Protein AF-A0A843EGU8-F1 (afdb_monomer_lite)

Secondary structure (DSSP, 8-state):
-HHHHHHHHHHHHHHHHHHHHHHHHHHHHHHHHHHHHHHHHHHHHT--HHHHHHHHHHTSTTTHHHHHHHHHHHHHSSS-HHHHHHHHHTTT-HHHHHHHHHHHHHHTT-HHHHHHHHHHHHHHHHHHHHHHHHHHHHHHHHHHHHHHIIIIIHHHHHHHHHHHHHHHHHHSTT--HHHHHHHHHHHHHHHHHHHHHHHHHHSSS--HHHHHHHHHHHHHHHHHHHHHHHHT--

pLDDT: mean 81.14, std 11.64, range [51.03, 95.62]

Foldseek 3Di:
DVVLLVVLLVLQVVLVVVVVVLVLLVLLVVLLLLLLLQLLVCLLVPDQNLVSSLVSQCVDPSRVVLSVQLVVLVVVDPPPSLVSLCVRCVVRPPVSSVLSVVLNVVVVVPSNVSSVVSNVSSVVVVVVVVVVVVLCVVCVVVLVVLLCCLQAVLLQVLLVVLLVVLVVVVVVVPDDSVVVVVVSLVVSLVSLLVSLVVVCVSVVPNDVSSSSNSSSVRSSSSVVNNCVSNVVSD

Radius of gyration: 26.11 Å; chains: 1; bounding box: 66×35×72 Å

Sequence (234 aa):
VVSAIVGSLAIYLSVNGIVRKEKERVKVEKGIRNCLFDLGNRMVTGENFDSALVAALSMRKECVGLAESLSREYMLCRGDLESAIRMCMTQYSEYMADICCRIMVASNKDVRDAGRMATAIAHQLQNEDLVRNDMKNKLRGMTDMMNGTAAVFAPLILGMSIMMMSPLVSMSAMADTSSSFITVFVYVIELAVLISMFTALLSDRFRAINVINRFATVLPLSMVILFVCSSIAI

Structure (mmCIF, N/CA/C/O backbone):
data_AF-A0A843EGU8-F1
#
_entry.id   AF-A0A843EGU8-F1
#
loop_
_atom_site.group_PDB
_atom_site.id
_atom_site.type_symbol
_atom_site.label_atom_id
_atom_site.label_alt_id
_atom_site.label_comp_id
_atom_site.label_asym_id
_atom_site.label_entity_id
_atom_site.label_seq_id
_atom_site.pdbx_PDB_ins_code
_atom_site.Cartn_x
_atom_site.Cartn_y
_atom_site.Cartn_z
_atom_site.occupancy
_atom_site.B_iso_or_equiv
_atom_site.auth_seq_id
_atom_site.auth_comp_id
_atom_site.auth_asym_id
_atom_site.auth_atom_id
_atom_site.pdbx_PDB_model_num
ATOM 1 N N . VAL A 1 1 ? 23.829 -11.557 -26.015 1.00 58.59 1 VAL A N 1
ATOM 2 C CA . VAL A 1 1 ? 22.594 -10.732 -26.075 1.00 58.59 1 VAL A CA 1
ATOM 3 C C . VAL A 1 1 ? 21.332 -11.553 -25.825 1.00 58.59 1 VAL A C 1
ATOM 5 O O . VAL A 1 1 ? 20.624 -11.250 -24.876 1.00 58.59 1 VAL A O 1
ATOM 8 N N . VAL A 1 2 ? 21.088 -12.640 -26.570 1.00 64.19 2 VAL A N 1
ATOM 9 C CA . VAL A 1 2 ? 19.922 -13.530 -26.351 1.00 64.19 2 VAL A CA 1
ATOM 10 C C . VAL A 1 2 ? 19.857 -14.081 -24.916 1.00 64.19 2 VAL A C 1
ATOM 12 O O . VAL A 1 2 ? 18.799 -14.055 -24.297 1.00 64.19 2 VAL A O 1
ATOM 15 N N . SER A 1 3 ? 20.993 -14.474 -24.333 1.00 65.81 3 SER A N 1
ATOM 16 C CA . SER A 1 3 ? 21.080 -14.915 -22.930 1.00 65.81 3 SER A CA 1
ATOM 17 C C . SER A 1 3 ? 20.688 -13.833 -21.911 1.00 65.81 3 SER A C 1
ATOM 19 O O . SER A 1 3 ? 20.066 -14.145 -20.900 1.00 65.81 3 SER A O 1
ATOM 21 N N . ALA A 1 4 ? 20.991 -12.561 -22.187 1.00 64.00 4 ALA A N 1
ATOM 22 C CA . ALA A 1 4 ? 20.631 -11.433 -21.324 1.00 64.00 4 ALA A CA 1
ATOM 23 C C . ALA A 1 4 ? 19.129 -11.102 -21.407 1.00 64.00 4 ALA A C 1
ATOM 25 O O . ALA A 1 4 ? 18.493 -10.812 -20.393 1.00 64.00 4 ALA A O 1
ATOM 26 N N . ILE A 1 5 ? 18.533 -11.222 -22.598 1.00 65.94 5 ILE A N 1
ATOM 27 C CA . ILE A 1 5 ? 17.085 -11.060 -22.804 1.00 65.94 5 ILE A CA 1
ATOM 28 C C . ILE A 1 5 ? 16.318 -12.182 -22.087 1.00 65.94 5 ILE A C 1
ATOM 30 O O . ILE A 1 5 ? 15.380 -11.910 -21.344 1.00 65.94 5 ILE A O 1
ATOM 34 N N . VAL A 1 6 ? 16.757 -13.436 -22.221 1.00 70.50 6 VAL A N 1
ATOM 35 C CA . VAL A 1 6 ? 16.128 -14.574 -21.528 1.00 70.50 6 VAL A CA 1
ATOM 36 C C . VAL A 1 6 ? 16.294 -14.463 -20.007 1.00 70.50 6 VAL A C 1
ATOM 38 O O . VAL A 1 6 ? 15.332 -14.679 -19.270 1.00 70.50 6 VAL A O 1
ATOM 41 N N . GLY A 1 7 ? 17.474 -14.054 -19.527 1.00 67.94 7 GLY A N 1
ATOM 42 C CA . GLY A 1 7 ? 17.728 -13.827 -18.102 1.00 67.94 7 GLY A CA 1
ATOM 43 C C . GLY A 1 7 ? 16.839 -12.731 -17.505 1.00 67.94 7 GLY A C 1
ATOM 44 O O . GLY A 1 7 ? 16.243 -12.925 -16.448 1.00 67.94 7 GLY A O 1
ATOM 45 N N . SER A 1 8 ? 16.674 -11.608 -18.208 1.00 64.75 8 SER A N 1
ATOM 46 C CA . SER A 1 8 ? 15.799 -10.511 -17.767 1.00 64.75 8 SER A CA 1
ATOM 47 C C . SER A 1 8 ? 14.314 -10.894 -17.736 1.00 64.75 8 SER A C 1
ATOM 49 O O . SER A 1 8 ? 13.608 -10.549 -16.786 1.00 64.75 8 SER A O 1
ATOM 51 N N . LEU A 1 9 ? 13.850 -11.689 -18.704 1.00 67.94 9 LEU A N 1
ATOM 52 C CA . LEU A 1 9 ? 12.477 -12.197 -18.745 1.00 67.94 9 LEU A CA 1
ATOM 53 C C . LEU A 1 9 ? 12.196 -13.215 -17.622 1.00 67.94 9 LEU A C 1
ATOM 55 O O . LEU A 1 9 ? 11.121 -13.204 -17.021 1.00 67.94 9 LEU A O 1
ATOM 59 N N . ALA A 1 10 ? 13.169 -14.068 -17.291 1.00 69.44 10 ALA A N 1
ATOM 60 C CA . ALA A 1 10 ? 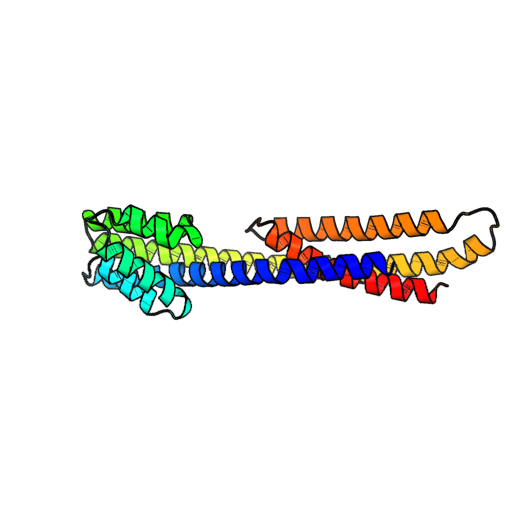13.061 -15.021 -16.186 1.00 69.44 10 ALA A CA 1
ATOM 61 C C . ALA A 1 10 ? 12.973 -14.318 -14.816 1.00 69.44 10 ALA A C 1
ATOM 63 O O . ALA A 1 10 ? 12.172 -14.702 -13.955 1.00 69.44 10 ALA A O 1
ATOM 64 N N . ILE A 1 11 ? 13.740 -13.238 -14.628 1.00 70.00 11 ILE A N 1
ATOM 65 C CA . ILE A 1 11 ? 13.648 -12.380 -13.438 1.00 70.00 11 ILE A CA 1
ATOM 66 C C . ILE A 1 11 ? 12.255 -11.740 -13.353 1.00 70.00 11 ILE A C 1
ATOM 68 O O . ILE A 1 11 ? 11.631 -11.763 -12.297 1.00 70.00 11 ILE A O 1
ATOM 72 N N . TYR A 1 12 ? 11.705 -11.248 -14.464 1.00 71.19 12 TYR A N 1
ATOM 73 C CA . TYR A 1 12 ? 10.347 -10.696 -14.485 1.00 71.19 12 TYR A CA 1
ATOM 74 C C . TYR A 1 12 ? 9.270 -11.712 -14.068 1.00 71.19 12 TYR A C 1
ATOM 76 O O . TYR A 1 12 ? 8.412 -11.417 -13.230 1.00 71.19 12 TYR A O 1
ATOM 84 N N . LEU A 1 13 ? 9.336 -12.936 -14.594 1.00 72.50 13 LEU A N 1
ATOM 85 C CA . LEU A 1 13 ? 8.349 -13.978 -14.299 1.00 72.50 13 LEU A CA 1
ATOM 86 C C . LEU A 1 13 ? 8.399 -14.451 -12.838 1.00 72.50 13 LEU A C 1
ATOM 88 O O . LEU A 1 13 ? 7.349 -14.628 -12.219 1.00 72.50 13 LEU A O 1
ATOM 92 N N . SER A 1 14 ? 9.595 -14.601 -12.265 1.00 73.25 14 SER A N 1
ATOM 93 C CA . SER A 1 14 ? 9.767 -15.011 -10.861 1.00 73.25 14 SER A CA 1
ATOM 94 C C . SER A 1 14 ? 9.277 -13.957 -9.859 1.00 73.25 14 SER A C 1
ATOM 96 O O . SER A 1 14 ? 8.745 -14.292 -8.798 1.00 73.25 14 SER A O 1
ATOM 98 N N . VAL A 1 15 ? 9.375 -12.675 -10.211 1.00 73.44 15 VAL A N 1
ATOM 99 C CA . VAL A 1 15 ? 9.017 -11.553 -9.330 1.00 73.44 15 VAL A CA 1
ATOM 100 C C . VAL A 1 15 ? 7.505 -11.304 -9.291 1.00 73.44 15 VAL A C 1
ATOM 102 O O . VAL A 1 15 ? 6.972 -10.888 -8.258 1.00 73.44 15 VAL A O 1
ATOM 105 N N . ASN A 1 16 ? 6.779 -11.629 -10.364 1.00 74.06 16 ASN A N 1
ATOM 106 C CA . ASN A 1 16 ? 5.335 -11.391 -10.465 1.00 74.06 16 ASN A CA 1
ATOM 107 C C . ASN A 1 16 ? 4.516 -12.058 -9.346 1.00 74.06 16 ASN A C 1
ATOM 109 O O . ASN A 1 16 ? 3.555 -11.465 -8.845 1.00 74.06 16 ASN A O 1
ATOM 113 N N . GLY A 1 17 ? 4.908 -13.259 -8.906 1.00 71.56 17 GLY A N 1
ATOM 114 C CA . GLY A 1 17 ? 4.231 -13.966 -7.814 1.00 71.56 17 GLY A CA 1
ATOM 115 C C . GLY A 1 17 ? 4.356 -13.247 -6.466 1.00 71.56 17 GLY A C 1
ATOM 116 O O . GLY A 1 17 ? 3.376 -13.119 -5.731 1.00 71.56 17 GLY A O 1
ATOM 117 N N . ILE A 1 18 ? 5.543 -12.714 -6.166 1.00 73.62 18 ILE A N 1
ATOM 118 C CA . ILE A 1 18 ? 5.827 -11.980 -4.924 1.00 73.62 18 ILE A CA 1
ATOM 119 C C . ILE A 1 18 ? 5.101 -10.630 -4.931 1.00 73.62 18 ILE A C 1
ATOM 121 O O . ILE A 1 18 ? 4.471 -10.248 -3.945 1.00 73.62 18 ILE A O 1
ATOM 125 N N . VAL A 1 19 ? 5.112 -9.936 -6.071 1.00 74.06 19 VAL A N 1
ATOM 126 C CA . VAL A 1 19 ? 4.420 -8.651 -6.246 1.00 74.06 19 VAL A CA 1
ATOM 127 C C . VAL A 1 19 ? 2.912 -8.801 -6.076 1.00 74.06 19 VAL A C 1
ATOM 129 O O . VAL A 1 19 ? 2.271 -7.922 -5.502 1.00 74.06 19 VAL A O 1
ATOM 132 N N . ARG A 1 20 ? 2.323 -9.901 -6.557 1.00 77.44 20 ARG A N 1
ATOM 133 C CA . ARG A 1 20 ? 0.889 -10.154 -6.386 1.00 77.44 20 ARG A CA 1
ATOM 134 C C . ARG A 1 20 ? 0.518 -10.316 -4.912 1.00 77.44 20 ARG A C 1
ATOM 136 O O . ARG A 1 20 ? -0.410 -9.645 -4.468 1.00 77.44 20 ARG A O 1
ATOM 143 N N . LYS A 1 21 ? 1.278 -11.118 -4.158 1.00 79.44 21 LYS A N 1
ATOM 144 C CA . LYS A 1 21 ? 1.073 -11.280 -2.709 1.00 79.44 21 LYS A CA 1
ATOM 145 C C . LYS A 1 21 ? 1.222 -9.954 -1.963 1.00 79.44 21 LYS A C 1
ATOM 147 O O . LYS A 1 21 ? 0.398 -9.632 -1.114 1.00 79.44 21 LYS A O 1
ATOM 152 N N . GLU A 1 22 ? 2.217 -9.143 -2.323 1.00 80.19 22 GLU A N 1
ATOM 153 C CA . GLU A 1 22 ? 2.399 -7.824 -1.709 1.00 80.19 22 GLU A CA 1
ATOM 154 C C . GLU A 1 22 ? 1.244 -6.869 -2.051 1.00 80.19 22 GLU A C 1
ATOM 156 O O . GLU A 1 22 ? 0.763 -6.148 -1.183 1.00 80.19 22 GLU A O 1
ATOM 161 N N . LYS A 1 23 ? 0.739 -6.881 -3.291 1.00 81.56 23 LYS A N 1
ATOM 162 C CA . LYS A 1 23 ? -0.439 -6.084 -3.675 1.00 81.56 23 LYS A CA 1
ATOM 163 C C . LYS A 1 23 ? -1.679 -6.488 -2.885 1.00 81.56 23 LYS A C 1
ATOM 165 O O . LYS A 1 23 ? -2.437 -5.613 -2.480 1.00 81.56 23 LYS A O 1
ATOM 170 N N . GLU A 1 24 ? -1.894 -7.783 -2.680 1.00 84.31 24 GLU A N 1
ATOM 171 C CA . GLU A 1 24 ? -2.992 -8.288 -1.852 1.00 84.31 24 GLU A CA 1
ATOM 172 C C . GLU A 1 24 ? -2.823 -7.833 -0.397 1.00 84.31 24 GLU A C 1
ATOM 174 O O . GLU A 1 24 ? -3.744 -7.238 0.158 1.00 84.31 24 GLU A O 1
ATOM 179 N N . ARG A 1 25 ? -1.621 -7.964 0.177 1.00 86.81 25 ARG A N 1
ATOM 180 C CA . ARG A 1 25 ? -1.290 -7.458 1.519 1.00 86.81 25 ARG A CA 1
ATOM 181 C C . ARG A 1 25 ? -1.583 -5.962 1.676 1.00 86.81 25 ARG A C 1
ATOM 183 O O . ARG A 1 25 ? -2.231 -5.562 2.638 1.00 86.81 25 ARG A O 1
ATOM 190 N N . VAL A 1 26 ? -1.149 -5.142 0.717 1.00 86.56 26 VAL A N 1
ATOM 191 C CA . VAL A 1 26 ? -1.370 -3.684 0.720 1.00 86.56 26 VAL A CA 1
ATOM 192 C C . VAL A 1 26 ? -2.855 -3.333 0.588 1.00 86.56 26 VAL A C 1
ATOM 194 O O . VAL A 1 26 ? -3.303 -2.365 1.201 1.00 86.56 26 VAL A O 1
ATOM 197 N N . LYS A 1 27 ? -3.636 -4.106 -0.179 1.00 88.94 27 LYS A N 1
ATOM 198 C CA . LYS A 1 27 ? -5.094 -3.921 -0.251 1.00 88.94 27 LYS A CA 1
ATOM 199 C C . LYS A 1 27 ? -5.742 -4.162 1.108 1.00 88.94 27 LYS A C 1
ATOM 201 O O . LYS A 1 27 ? -6.458 -3.289 1.582 1.00 88.94 27 LYS A O 1
ATOM 206 N N . VAL A 1 28 ? -5.416 -5.275 1.768 1.00 90.19 28 VAL A N 1
ATOM 207 C CA . VAL A 1 28 ? -5.943 -5.577 3.109 1.00 90.19 28 VAL A CA 1
ATOM 208 C C . VAL A 1 28 ? -5.525 -4.504 4.118 1.00 90.19 28 VAL A C 1
ATOM 210 O O . VAL A 1 28 ? -6.369 -4.016 4.862 1.00 90.19 28 VAL A O 1
ATOM 213 N N . GLU A 1 29 ? -4.263 -4.061 4.104 1.00 91.00 29 GLU A N 1
ATOM 214 C CA . GLU A 1 29 ? -3.781 -2.960 4.955 1.00 91.00 29 GLU A CA 1
ATOM 215 C C . GLU A 1 29 ? -4.595 -1.671 4.751 1.00 91.00 29 GLU A C 1
ATOM 217 O O . GLU A 1 29 ? -4.992 -1.018 5.717 1.00 91.00 29 GLU A O 1
ATOM 222 N N . LYS A 1 30 ? -4.880 -1.311 3.494 1.00 90.19 30 LYS A N 1
ATOM 223 C CA . LYS A 1 30 ? -5.713 -0.148 3.171 1.00 90.19 30 LYS A CA 1
ATOM 224 C C . LYS A 1 30 ? -7.162 -0.348 3.624 1.00 90.19 30 LYS A C 1
ATOM 226 O O . LYS A 1 30 ? -7.785 0.596 4.103 1.00 90.19 30 LYS A O 1
ATOM 231 N N . GLY A 1 31 ? -7.689 -1.563 3.494 1.00 90.50 31 GLY A N 1
ATOM 232 C CA . GLY A 1 31 ? -8.993 -1.951 4.022 1.00 90.50 31 GLY A CA 1
ATOM 233 C C . GLY A 1 31 ? -9.087 -1.712 5.529 1.00 90.50 31 GLY A C 1
ATOM 234 O O . GLY A 1 31 ? -9.976 -0.980 5.957 1.00 90.50 31 GLY A O 1
ATOM 235 N N . ILE A 1 32 ? -8.112 -2.213 6.298 1.00 91.69 32 ILE A N 1
ATOM 236 C CA . ILE A 1 32 ? -8.010 -2.025 7.755 1.00 91.69 32 ILE A CA 1
ATOM 237 C C . ILE A 1 32 ? -7.985 -0.537 8.119 1.00 91.69 32 ILE A C 1
ATOM 239 O O . ILE A 1 32 ? -8.765 -0.101 8.961 1.00 91.69 32 ILE A O 1
ATOM 243 N N . ARG A 1 33 ? -7.125 0.255 7.461 1.00 91.75 33 ARG A N 1
ATOM 244 C CA . ARG A 1 33 ? -7.021 1.707 7.694 1.00 91.75 33 ARG A CA 1
ATOM 245 C C . ARG A 1 33 ? -8.377 2.390 7.558 1.00 91.75 33 ARG A C 1
ATOM 247 O O . ARG A 1 33 ? -8.758 3.194 8.400 1.00 91.75 33 ARG A O 1
ATOM 254 N N . ASN A 1 34 ? -9.112 2.054 6.507 1.00 90.75 34 ASN A N 1
ATOM 255 C CA . ASN A 1 34 ? -10.406 2.665 6.252 1.00 90.75 34 ASN A CA 1
ATOM 256 C C . ASN A 1 34 ? -11.504 2.159 7.211 1.00 90.75 34 ASN A C 1
ATOM 258 O O . ASN A 1 34 ? -12.451 2.895 7.472 1.00 90.75 34 ASN A O 1
ATOM 262 N N . CYS A 1 35 ? -11.390 0.937 7.748 1.00 93.75 35 CYS A N 1
ATOM 263 C CA . CYS A 1 35 ? -12.301 0.411 8.772 1.00 93.75 35 CYS A CA 1
ATOM 264 C C . CYS A 1 35 ? -12.214 1.168 10.104 1.00 93.75 35 CYS A C 1
ATOM 266 O O . CYS A 1 35 ? -13.156 1.087 10.884 1.00 93.75 35 CYS A O 1
ATOM 268 N N . LEU A 1 36 ? -11.133 1.912 10.376 1.00 94.06 36 LEU A N 1
ATOM 269 C CA . LEU A 1 36 ? -10.990 2.674 11.625 1.00 94.06 36 LEU A CA 1
ATOM 270 C C . LEU A 1 36 ? -12.087 3.735 11.805 1.00 94.06 36 LEU A C 1
ATOM 272 O O . LEU A 1 36 ? -12.497 3.990 12.935 1.00 94.06 36 LEU A O 1
ATOM 276 N N . PHE A 1 37 ? -12.605 4.303 10.711 1.00 93.56 37 PHE A N 1
ATOM 277 C CA . PHE A 1 37 ? -13.766 5.199 10.759 1.00 93.56 37 PHE A CA 1
ATOM 278 C C . PHE A 1 37 ? -15.033 4.473 11.209 1.00 93.56 37 PHE A C 1
ATOM 280 O O . PHE A 1 37 ? -15.741 4.943 12.097 1.00 93.56 37 PHE A O 1
ATOM 287 N N . ASP A 1 38 ? -15.303 3.312 10.614 1.00 94.19 38 ASP A N 1
ATOM 288 C CA . ASP A 1 38 ? -16.486 2.507 10.922 1.00 94.19 38 ASP A CA 1
ATOM 289 C C . ASP A 1 38 ? -16.418 1.960 12.360 1.00 94.19 38 ASP A C 1
ATOM 291 O O . ASP A 1 38 ? -17.415 1.986 13.083 1.00 94.19 38 ASP A O 1
ATOM 295 N N . LEU A 1 39 ? -15.223 1.546 12.798 1.00 95.62 39 LEU A N 1
ATOM 296 C CA . LEU A 1 39 ? -14.915 1.171 14.179 1.00 95.62 39 LEU A CA 1
ATOM 297 C C . LEU A 1 39 ? -15.190 2.331 15.142 1.00 95.62 39 LEU A C 1
ATOM 299 O O . LEU A 1 39 ? -15.918 2.161 16.117 1.00 95.62 39 LEU A O 1
ATOM 303 N N . GLY A 1 40 ? -14.626 3.509 14.862 1.00 94.75 40 GLY A N 1
ATOM 304 C CA . GLY A 1 40 ? -14.788 4.690 15.704 1.00 94.75 40 GLY A CA 1
ATOM 305 C C . GLY A 1 40 ? -16.253 5.084 15.868 1.00 94.75 40 GLY A C 1
ATOM 306 O O . GLY A 1 40 ? -16.717 5.269 16.993 1.00 94.75 40 GLY A O 1
ATOM 307 N N . ASN A 1 41 ? -17.009 5.110 14.768 1.00 95.00 41 ASN A N 1
ATOM 308 C CA . ASN A 1 41 ? -18.441 5.411 14.783 1.00 95.00 41 ASN A CA 1
ATOM 309 C C . ASN A 1 41 ? -19.233 4.422 15.652 1.00 95.00 41 ASN A C 1
ATOM 311 O O . ASN A 1 41 ? -20.034 4.843 16.486 1.00 95.00 41 ASN A O 1
ATOM 315 N N . ARG A 1 42 ? -18.969 3.118 15.515 1.00 94.94 42 ARG A N 1
ATOM 316 C CA . ARG A 1 42 ? -19.615 2.063 16.316 1.00 94.94 42 ARG A CA 1
ATOM 317 C C . ARG A 1 42 ? -19.290 2.167 17.807 1.00 94.94 42 ARG A C 1
ATOM 319 O O . ARG A 1 42 ? -20.182 2.090 18.654 1.00 94.94 42 ARG A O 1
ATOM 326 N N . MET A 1 43 ? -18.034 2.432 18.146 1.00 95.50 43 MET A N 1
ATOM 327 C CA . MET A 1 43 ? -17.617 2.616 19.538 1.00 95.50 43 MET A CA 1
ATOM 328 C C . MET A 1 43 ? -18.233 3.872 20.170 1.00 95.50 43 MET A C 1
ATOM 330 O O . MET A 1 43 ? -18.654 3.842 21.325 1.00 95.50 43 MET A O 1
ATOM 334 N N . VAL A 1 44 ? -18.376 4.965 19.411 1.00 94.94 44 VAL A N 1
ATOM 335 C CA . VAL A 1 44 ? -19.079 6.175 19.879 1.00 94.94 44 VAL A CA 1
ATOM 336 C C . VAL A 1 44 ? -20.560 5.888 20.153 1.00 94.94 44 VAL A C 1
ATOM 338 O O . VAL A 1 44 ? -21.107 6.410 21.127 1.00 94.94 44 VAL A O 1
ATOM 341 N N . THR A 1 45 ? -21.199 5.020 19.359 1.00 93.44 45 THR A N 1
ATOM 342 C CA . THR A 1 45 ? -22.574 4.560 19.627 1.00 93.44 45 THR A CA 1
ATOM 343 C C . THR A 1 45 ? -22.692 3.627 20.836 1.00 93.44 45 THR A C 1
ATOM 345 O O . THR A 1 45 ? -23.796 3.432 21.339 1.00 93.44 45 THR A O 1
ATOM 348 N N . GLY A 1 46 ? -21.569 3.128 21.366 1.00 90.88 46 GLY A N 1
ATOM 349 C CA . GLY A 1 46 ? -21.509 2.292 22.565 1.00 90.88 46 GLY A CA 1
ATOM 350 C C . GLY A 1 46 ? -21.315 0.797 22.304 1.00 90.88 46 GLY A C 1
ATOM 351 O O . GLY A 1 46 ? -21.491 0.015 23.233 1.00 90.88 46 GLY A O 1
ATOM 352 N N . GLU A 1 47 ? -20.963 0.385 21.081 1.00 93.44 47 GLU A N 1
ATOM 353 C CA . GLU A 1 47 ? -20.547 -1.000 20.822 1.00 93.44 47 GLU A CA 1
ATOM 354 C C . GLU A 1 47 ? -19.181 -1.285 21.465 1.00 93.44 47 GLU A C 1
ATOM 356 O O . GLU A 1 47 ? -18.277 -0.447 21.426 1.00 93.44 47 GLU A O 1
ATOM 361 N N . ASN A 1 48 ? -19.010 -2.490 22.017 1.00 92.88 48 ASN A N 1
ATOM 362 C CA . ASN A 1 48 ? -17.723 -2.936 22.549 1.00 92.88 48 ASN A CA 1
ATOM 363 C C . ASN A 1 48 ? -16.684 -3.048 21.424 1.00 92.88 48 ASN A C 1
ATOM 365 O O . ASN A 1 48 ? -17.020 -3.417 20.296 1.00 92.88 48 ASN A O 1
ATOM 369 N N . PHE A 1 49 ? -15.416 -2.778 21.744 1.00 92.75 49 PHE A N 1
ATOM 370 C CA . PHE A 1 49 ? -14.319 -2.747 20.772 1.00 92.75 49 PHE A CA 1
ATOM 371 C C . PHE A 1 49 ? -14.209 -4.025 19.923 1.00 92.75 49 PHE A C 1
ATOM 373 O O . PHE A 1 49 ? -14.049 -3.945 18.708 1.00 92.75 49 PHE A O 1
ATOM 380 N N . ASP A 1 50 ? -14.311 -5.196 20.549 1.00 92.12 50 ASP A N 1
ATOM 381 C CA . ASP A 1 50 ? -14.199 -6.510 19.909 1.00 92.12 50 ASP A CA 1
ATOM 382 C C . ASP A 1 50 ? -15.284 -6.721 18.842 1.00 92.12 50 ASP A C 1
ATOM 384 O O . ASP A 1 50 ? -14.987 -7.024 17.683 1.00 92.12 50 ASP A O 1
ATOM 388 N N . SER A 1 51 ? -16.541 -6.476 19.216 1.00 92.00 51 SER A N 1
ATOM 389 C CA . SER A 1 51 ? -17.695 -6.573 18.325 1.00 92.00 51 SER A CA 1
ATOM 390 C C . SER A 1 51 ? -17.646 -5.522 17.212 1.00 92.00 51 SER A C 1
ATOM 392 O O . SER A 1 51 ? -17.872 -5.844 16.043 1.00 92.00 51 SER A O 1
ATOM 394 N N . ALA A 1 52 ? -17.256 -4.290 17.551 1.00 94.12 52 ALA A N 1
ATOM 395 C CA . ALA A 1 52 ? -17.170 -3.175 16.621 1.00 94.12 52 ALA A CA 1
ATOM 396 C C . ALA A 1 52 ? -16.065 -3.384 15.574 1.00 94.12 52 ALA A C 1
ATOM 398 O O . ALA A 1 52 ? -16.277 -3.091 14.396 1.00 94.12 52 ALA A O 1
ATOM 399 N N . LEU A 1 53 ? -14.905 -3.926 15.966 1.00 93.94 53 LEU A N 1
ATOM 400 C CA . LEU A 1 53 ? -13.779 -4.180 15.063 1.00 93.94 53 LEU A CA 1
ATOM 401 C C . LEU A 1 53 ? -14.086 -5.304 14.076 1.00 93.94 53 LEU A C 1
ATOM 403 O O . LEU A 1 53 ? -13.884 -5.128 12.873 1.00 93.94 53 LEU A O 1
ATOM 407 N N . VAL A 1 54 ? -14.612 -6.436 14.553 1.00 93.88 54 VAL A N 1
ATOM 408 C CA . VAL A 1 54 ? -15.004 -7.548 13.672 1.00 93.88 54 VAL A CA 1
ATOM 409 C C . VAL A 1 54 ? -16.081 -7.087 12.692 1.00 93.88 54 VAL A C 1
ATOM 411 O O . VAL A 1 54 ? -15.973 -7.340 11.489 1.00 93.88 54 VAL A O 1
ATOM 414 N N . ALA A 1 55 ? -17.077 -6.338 13.170 1.00 93.50 55 ALA A N 1
ATOM 415 C CA . ALA A 1 55 ? -18.132 -5.821 12.316 1.00 93.50 55 ALA A CA 1
ATOM 416 C C . ALA A 1 55 ? -17.600 -4.812 11.282 1.00 93.50 55 ALA A C 1
ATOM 418 O O . ALA A 1 55 ? -17.915 -4.936 10.097 1.00 93.50 55 ALA A O 1
ATOM 419 N N . ALA A 1 56 ? -16.737 -3.871 11.678 1.00 93.44 56 ALA A N 1
ATOM 420 C CA . ALA A 1 56 ? -16.113 -2.915 10.762 1.00 93.44 56 ALA A CA 1
ATOM 421 C C . ALA A 1 56 ? -15.272 -3.605 9.672 1.00 93.44 56 ALA A C 1
ATOM 423 O O . ALA A 1 56 ? -15.334 -3.213 8.505 1.00 93.44 56 ALA A O 1
ATOM 424 N N . LEU A 1 57 ? -14.524 -4.658 10.020 1.00 93.38 57 LEU A N 1
ATOM 425 C CA . LEU A 1 57 ? -13.742 -5.445 9.060 1.00 93.38 57 LEU A CA 1
ATOM 426 C C . LEU A 1 57 ? -14.637 -6.274 8.126 1.00 93.38 57 LEU A C 1
ATOM 428 O O . LEU A 1 57 ? -14.363 -6.350 6.928 1.00 93.38 57 LEU A O 1
ATOM 432 N N . SER A 1 58 ? -15.728 -6.848 8.641 1.00 91.81 58 SER A N 1
ATOM 433 C CA . SER A 1 58 ? -16.655 -7.684 7.861 1.00 91.81 58 SER A CA 1
ATOM 434 C C . SER A 1 58 ? -17.394 -6.922 6.753 1.00 91.81 58 SER A C 1
ATOM 436 O O . SER A 1 58 ? -17.724 -7.500 5.718 1.00 91.81 58 SER A O 1
ATOM 438 N N . MET A 1 59 ? -17.583 -5.607 6.913 1.00 89.94 59 MET A N 1
ATOM 439 C CA . MET A 1 59 ? -18.216 -4.743 5.905 1.00 89.94 59 MET A CA 1
ATOM 440 C C . MET A 1 59 ? -17.399 -4.632 4.610 1.00 89.94 59 MET A C 1
ATOM 442 O O . MET A 1 59 ? -17.928 -4.239 3.567 1.00 89.94 59 MET A O 1
ATOM 446 N N . ARG A 1 60 ? -16.101 -4.961 4.643 1.00 88.38 60 ARG A N 1
ATOM 447 C CA . ARG A 1 60 ? -15.202 -4.824 3.493 1.00 88.38 60 ARG A CA 1
ATOM 448 C C . ARG A 1 60 ? -14.799 -6.181 2.949 1.00 88.38 60 ARG A C 1
ATOM 450 O O . ARG A 1 60 ? -14.127 -6.951 3.623 1.00 88.38 60 ARG A O 1
ATOM 457 N N . LYS A 1 61 ? -15.082 -6.406 1.661 1.00 88.00 61 LYS A N 1
ATOM 458 C CA . LYS A 1 61 ? -14.731 -7.641 0.929 1.00 88.00 61 LYS A CA 1
ATOM 459 C C . LYS A 1 61 ? -13.253 -8.029 1.054 1.00 88.00 61 LYS A C 1
ATOM 461 O O . LYS A 1 61 ? -12.932 -9.207 1.114 1.00 88.00 61 LYS A O 1
ATOM 466 N N . GLU A 1 62 ? -12.364 -7.040 1.106 1.00 87.94 62 GLU A N 1
ATOM 467 C CA . GLU A 1 62 ? -10.913 -7.245 1.216 1.00 87.94 62 GLU A CA 1
ATOM 468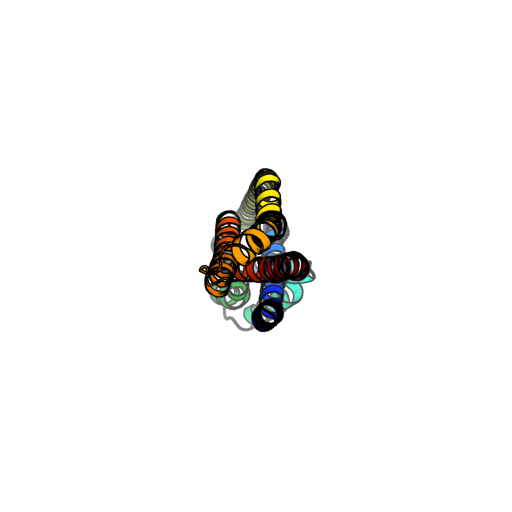 C C . GLU A 1 62 ? -10.489 -7.755 2.604 1.00 87.94 62 GLU A C 1
ATOM 470 O O . GLU A 1 62 ? -9.468 -8.425 2.721 1.00 87.94 62 GLU A O 1
ATOM 475 N N . CYS A 1 63 ? -11.272 -7.472 3.648 1.00 89.50 63 CYS A N 1
ATOM 476 C CA . CYS A 1 63 ? -10.949 -7.782 5.039 1.00 89.50 63 CYS A CA 1
ATOM 477 C C . CYS A 1 63 ? -11.775 -8.941 5.616 1.00 89.50 63 CYS A C 1
ATOM 479 O O . CYS A 1 63 ? -11.562 -9.286 6.772 1.00 89.50 63 CYS A O 1
ATOM 481 N N . VAL A 1 64 ? -12.669 -9.573 4.844 1.00 89.88 64 VAL A N 1
ATOM 482 C CA . VAL A 1 64 ? -13.549 -10.653 5.341 1.00 89.88 64 VAL A CA 1
ATOM 483 C C . VAL A 1 64 ? -12.745 -11.808 5.941 1.00 89.88 64 VAL A C 1
ATOM 485 O O . VAL A 1 64 ? -12.998 -12.203 7.073 1.00 89.88 64 VAL A O 1
ATOM 488 N N . GLY A 1 65 ? -11.711 -12.290 5.243 1.00 89.50 65 GLY A N 1
ATOM 489 C CA . GLY A 1 65 ? -10.867 -13.377 5.759 1.00 89.50 65 GLY A CA 1
ATOM 490 C C . GLY A 1 65 ? -10.105 -13.004 7.038 1.00 89.50 65 GLY A C 1
ATOM 491 O O . GLY A 1 65 ? -9.893 -13.851 7.909 1.00 89.50 65 GLY A O 1
ATOM 492 N N . LEU A 1 66 ? -9.741 -11.725 7.188 1.00 91.06 66 LEU A N 1
ATOM 493 C CA . LEU A 1 66 ? -9.154 -11.204 8.422 1.00 91.06 66 LEU A CA 1
ATOM 494 C C . LEU A 1 66 ? -10.204 -11.117 9.539 1.00 91.06 66 LEU A C 1
ATOM 496 O O . LEU A 1 66 ? -9.906 -11.517 10.657 1.00 91.06 66 LEU A O 1
ATOM 500 N N . ALA A 1 67 ? -11.418 -10.647 9.241 1.00 92.44 67 ALA A N 1
ATOM 501 C CA . ALA A 1 67 ? -12.519 -10.552 10.198 1.00 92.44 67 ALA A CA 1
ATOM 502 C C . ALA A 1 67 ? -12.902 -11.928 10.759 1.00 92.44 67 ALA A C 1
ATOM 504 O O . ALA A 1 67 ? -13.052 -12.082 11.967 1.00 92.44 67 ALA A O 1
ATOM 505 N N . GLU A 1 68 ? -12.995 -12.944 9.897 1.00 91.69 68 GLU A N 1
ATOM 506 C CA . GLU A 1 68 ? -13.265 -14.323 10.309 1.00 91.69 68 GLU A CA 1
ATOM 507 C C . GLU A 1 68 ? -12.137 -14.902 11.167 1.00 91.69 68 GLU A C 1
ATOM 509 O O . GLU A 1 68 ? -12.399 -15.564 12.168 1.00 91.69 68 GLU A O 1
ATOM 514 N N . SER A 1 69 ? -10.879 -14.655 10.789 1.00 91.31 69 SER A N 1
ATOM 515 C CA . SER A 1 69 ? -9.723 -15.124 11.562 1.00 91.31 69 SER A CA 1
ATOM 516 C C . SER A 1 69 ? -9.675 -14.464 12.935 1.00 91.31 69 SER A C 1
ATOM 518 O O . SER A 1 69 ? -9.536 -15.157 13.937 1.00 91.31 69 SER A O 1
ATOM 520 N N . LEU A 1 70 ? -9.900 -13.151 12.987 1.00 91.69 70 LEU A N 1
ATOM 521 C CA . LEU A 1 70 ? -9.946 -12.388 14.227 1.00 91.69 70 LEU A CA 1
ATOM 522 C C . LEU A 1 70 ? -11.115 -12.824 15.119 1.00 91.69 70 LEU A C 1
ATOM 524 O O . LEU A 1 70 ? -10.932 -12.997 16.316 1.00 91.69 70 LEU A O 1
ATOM 528 N N . SER A 1 71 ? -12.296 -13.066 14.543 1.00 91.44 71 SER A N 1
ATOM 529 C CA . SER A 1 71 ? -13.456 -13.568 15.285 1.00 91.44 71 SER A CA 1
ATOM 530 C C . SER A 1 71 ? -13.203 -14.952 15.886 1.00 91.44 71 SER A C 1
ATOM 532 O O . SER A 1 71 ? -13.590 -15.186 17.030 1.00 91.44 71 SER A O 1
ATOM 534 N N . ARG A 1 72 ? -12.533 -15.855 15.154 1.00 90.75 72 ARG A N 1
ATOM 535 C CA . ARG A 1 72 ? -12.124 -17.166 15.683 1.00 90.75 72 ARG A CA 1
ATOM 536 C C . ARG A 1 72 ? -11.111 -17.026 16.815 1.00 90.75 72 ARG A C 1
ATOM 538 O O . ARG A 1 72 ? -11.284 -17.664 17.848 1.00 90.75 72 ARG A O 1
ATOM 545 N N . GLU A 1 73 ? -10.099 -16.177 16.647 1.00 89.31 73 GLU A N 1
ATOM 546 C CA . GLU A 1 73 ? -9.106 -15.923 17.697 1.00 89.31 73 GLU A CA 1
ATOM 547 C C . GLU A 1 73 ? -9.744 -15.301 18.943 1.00 89.31 73 GLU A C 1
ATOM 549 O O . GLU A 1 73 ? -9.466 -15.745 20.048 1.00 89.31 73 GLU A O 1
ATOM 554 N N . TYR A 1 74 ? -10.684 -14.362 18.805 1.00 89.25 74 TYR A N 1
ATOM 555 C CA . TYR A 1 74 ? -11.413 -13.801 19.950 1.00 89.25 74 TYR A CA 1
ATOM 556 C C . TYR A 1 74 ? -12.224 -14.841 20.729 1.00 89.25 74 TYR A C 1
ATOM 558 O O . TYR A 1 74 ? -12.332 -14.727 21.946 1.00 89.25 74 TYR A O 1
ATOM 566 N N . MET A 1 75 ? -12.753 -15.876 20.069 1.00 86.19 75 MET A N 1
ATOM 567 C CA . MET A 1 75 ? -13.429 -16.983 20.760 1.00 86.19 75 MET A CA 1
ATOM 568 C C . MET A 1 75 ? -12.458 -17.920 21.494 1.00 86.19 75 MET A C 1
ATOM 570 O O . MET A 1 75 ? -12.840 -18.553 22.478 1.00 86.19 75 MET A O 1
ATOM 574 N N . LEU A 1 76 ? -11.219 -18.036 21.012 1.00 85.44 76 LEU A N 1
ATOM 575 C CA . LEU A 1 76 ? -10.187 -18.911 21.578 1.00 85.44 76 LEU A CA 1
ATOM 576 C C . LEU A 1 76 ? -9.381 -18.214 22.685 1.00 85.44 76 LEU A C 1
ATOM 578 O O . LEU A 1 76 ? -8.971 -18.850 23.661 1.00 85.44 76 LEU A O 1
ATOM 582 N N . CYS A 1 77 ? -9.177 -16.905 22.562 1.00 77.88 77 CYS A N 1
ATOM 583 C CA . CYS A 1 77 ? -8.446 -16.087 23.514 1.00 77.88 77 CYS A CA 1
ATOM 584 C C . CYS A 1 77 ? -9.299 -15.818 24.759 1.00 77.88 77 CYS A C 1
ATOM 586 O O . CYS A 1 77 ? -10.313 -15.127 24.721 1.00 77.88 77 CYS A O 1
ATOM 588 N N . ARG A 1 78 ? -8.847 -16.323 25.912 1.00 77.75 78 ARG A N 1
ATOM 589 C CA . ARG A 1 78 ? -9.470 -16.127 27.236 1.00 77.75 78 ARG A CA 1
ATOM 590 C C . ARG A 1 78 ? -9.241 -14.714 27.803 1.00 77.75 78 ARG A C 1
ATOM 592 O O . ARG A 1 78 ? -8.768 -14.569 28.925 1.00 77.75 78 ARG A O 1
ATOM 599 N N . GLY A 1 79 ? -9.535 -13.679 27.019 1.00 74.25 79 GLY A N 1
ATOM 600 C CA . GLY A 1 79 ? -9.384 -12.271 27.408 1.00 74.25 79 GLY A CA 1
ATOM 601 C C . GLY A 1 79 ? -8.092 -11.590 26.942 1.00 74.25 79 GLY A C 1
ATOM 602 O O . GLY A 1 79 ? -7.955 -10.387 27.138 1.00 74.25 79 GLY A O 1
ATOM 603 N N . ASP A 1 80 ? -7.176 -12.306 26.280 1.00 86.88 80 ASP A N 1
ATOM 604 C CA . ASP A 1 80 ? -5.997 -11.697 25.645 1.00 86.88 80 ASP A CA 1
ATOM 605 C C . ASP A 1 80 ? -6.307 -11.245 24.209 1.00 86.88 80 ASP A C 1
ATOM 607 O O . ASP A 1 80 ? -5.952 -11.886 23.216 1.00 86.88 80 ASP A O 1
ATOM 611 N N . LEU A 1 81 ? -7.038 -10.134 24.114 1.00 86.81 81 LEU A N 1
ATOM 612 C CA . LEU A 1 81 ? -7.415 -9.524 22.840 1.00 86.81 81 LEU A CA 1
ATOM 613 C C . LEU A 1 81 ? -6.207 -8.917 22.106 1.00 86.81 81 LEU A C 1
ATOM 615 O O . LEU A 1 81 ? -6.211 -8.863 20.875 1.00 86.81 81 LEU A O 1
ATOM 619 N N . GLU A 1 82 ? -5.160 -8.494 22.825 1.00 90.44 82 GLU A N 1
ATOM 620 C CA . GLU A 1 82 ? -3.963 -7.909 22.213 1.00 90.44 82 GLU A CA 1
ATOM 621 C C . GLU A 1 82 ? -3.211 -8.948 21.378 1.00 90.44 82 GLU A C 1
ATOM 623 O O . GLU A 1 82 ? -2.890 -8.699 20.211 1.00 90.44 82 GLU A O 1
ATOM 628 N N . SER A 1 83 ? -2.976 -10.134 21.944 1.00 89.75 83 SER A N 1
ATOM 629 C CA . SER A 1 83 ? -2.308 -11.224 21.232 1.00 89.75 83 SER A CA 1
ATOM 630 C C . SER A 1 83 ? -3.112 -11.696 20.023 1.00 89.75 83 SER A C 1
ATOM 632 O O . SER A 1 83 ? -2.527 -11.924 18.964 1.00 89.75 83 SER A O 1
ATOM 634 N N . ALA A 1 84 ? -4.445 -11.760 20.130 1.00 90.56 84 ALA A N 1
ATOM 635 C CA . ALA A 1 84 ? -5.323 -12.098 19.006 1.00 90.56 84 ALA A CA 1
ATOM 636 C C . ALA A 1 84 ? -5.183 -11.101 17.840 1.00 90.56 84 ALA A C 1
ATOM 638 O O . ALA A 1 84 ? -5.013 -11.499 16.681 1.00 90.56 84 ALA A O 1
ATOM 639 N N . ILE A 1 85 ? -5.194 -9.797 18.145 1.00 91.56 85 ILE A N 1
ATOM 640 C CA . ILE A 1 85 ? -4.999 -8.727 17.156 1.00 91.56 85 ILE A CA 1
ATOM 641 C C . ILE A 1 85 ? -3.620 -8.852 16.511 1.00 91.56 85 ILE A C 1
ATOM 643 O O . ILE A 1 85 ? -3.508 -8.822 15.283 1.00 91.56 85 ILE A O 1
ATOM 647 N N . ARG A 1 86 ? -2.563 -9.027 17.312 1.00 92.50 86 ARG A N 1
ATOM 648 C CA . ARG A 1 86 ? -1.194 -9.149 16.799 1.00 92.50 86 ARG A CA 1
ATOM 649 C C . ARG A 1 86 ? -1.040 -10.384 15.914 1.00 92.50 86 ARG A C 1
ATOM 651 O O . ARG A 1 86 ? -0.521 -10.246 14.809 1.00 92.50 86 ARG A O 1
ATOM 658 N N . MET A 1 87 ? -1.543 -11.547 16.319 1.00 89.69 87 MET A N 1
ATOM 659 C CA . MET A 1 87 ? -1.466 -12.778 15.522 1.00 89.69 87 MET A CA 1
ATOM 660 C C . MET A 1 87 ? -2.151 -12.615 14.155 1.00 89.69 87 MET A C 1
ATOM 662 O O . MET A 1 87 ? -1.593 -12.985 13.124 1.00 89.69 87 MET A O 1
ATOM 666 N N . CYS A 1 88 ? -3.331 -11.989 14.124 1.00 89.94 88 CYS A N 1
ATOM 667 C CA . CYS A 1 88 ? -4.108 -11.838 12.894 1.00 89.94 88 CYS A CA 1
ATOM 668 C C . CYS A 1 88 ? -3.646 -10.684 11.993 1.00 89.94 88 CYS A C 1
ATOM 670 O O . CYS A 1 88 ? -3.708 -10.803 10.769 1.00 89.94 88 CYS A O 1
ATOM 672 N N . MET A 1 89 ? -3.225 -9.549 12.558 1.00 91.56 89 MET A N 1
ATOM 673 C CA . MET A 1 89 ? -3.009 -8.309 11.798 1.00 91.56 89 MET A CA 1
ATOM 674 C C . MET A 1 89 ? -1.541 -8.051 11.438 1.00 91.56 89 MET A C 1
ATOM 676 O O . MET A 1 89 ? -1.287 -7.381 10.435 1.00 91.56 89 MET A O 1
ATOM 680 N N . THR A 1 90 ? -0.568 -8.613 12.169 1.00 89.25 90 THR A N 1
ATOM 681 C CA . THR A 1 90 ? 0.872 -8.397 11.892 1.00 89.25 90 THR A CA 1
ATOM 682 C C . THR A 1 90 ? 1.315 -8.930 10.531 1.00 89.25 90 THR A C 1
ATOM 684 O O . THR A 1 90 ? 2.153 -8.305 9.878 1.00 89.25 90 THR A O 1
ATOM 687 N N . GLN A 1 91 ? 0.688 -10.002 10.032 1.00 88.00 91 GLN A N 1
ATOM 688 C CA . GLN A 1 91 ? 0.919 -10.506 8.670 1.00 88.00 91 GLN A CA 1
ATOM 689 C C . GLN A 1 91 ? 0.650 -9.432 7.595 1.00 88.00 91 GLN A C 1
ATOM 691 O O . GLN A 1 91 ? 1.316 -9.385 6.555 1.00 88.00 91 GLN A O 1
ATOM 696 N N . TYR A 1 92 ? -0.291 -8.519 7.863 1.00 87.81 92 TYR A N 1
ATOM 697 C CA . TYR A 1 92 ? -0.655 -7.436 6.956 1.00 87.81 92 TYR A CA 1
ATOM 698 C C . TYR A 1 92 ? 0.092 -6.150 7.275 1.00 87.81 92 TYR A C 1
ATOM 700 O O . TYR A 1 92 ? 0.749 -5.598 6.399 1.00 87.81 92 TYR A O 1
ATOM 708 N N . SER A 1 93 ? 0.036 -5.673 8.516 1.00 88.69 93 SER A N 1
ATOM 709 C CA . SER A 1 93 ? 0.736 -4.463 8.936 1.00 88.69 93 SER A CA 1
ATOM 710 C C . SER A 1 93 ? 0.882 -4.412 10.450 1.00 88.69 93 SER A C 1
ATOM 712 O O . SER A 1 93 ? -0.104 -4.321 11.180 1.00 88.69 93 SER A O 1
ATOM 714 N N . GLU A 1 94 ? 2.130 -4.407 10.910 1.00 90.69 94 GLU A N 1
ATOM 715 C CA . GLU A 1 94 ? 2.477 -4.229 12.321 1.00 90.69 94 GLU A CA 1
ATOM 716 C C . GLU A 1 94 ? 1.998 -2.874 12.860 1.00 90.69 94 GLU A C 1
ATOM 718 O O . GLU A 1 94 ? 1.453 -2.795 13.956 1.00 90.69 94 GLU A O 1
ATOM 723 N N . TYR A 1 95 ? 2.095 -1.821 12.045 1.00 91.50 95 TYR A N 1
ATOM 724 C CA . TYR A 1 95 ? 1.639 -0.482 12.410 1.00 91.50 95 TYR A CA 1
ATOM 725 C C . TYR A 1 95 ? 0.119 -0.415 12.641 1.00 91.50 95 TYR A C 1
ATOM 727 O O . TYR A 1 95 ? -0.337 0.201 13.603 1.00 91.50 95 TYR A O 1
ATOM 735 N N . MET A 1 96 ? -0.681 -1.076 11.793 1.00 92.81 96 MET A N 1
ATOM 736 C CA . MET A 1 96 ? -2.138 -1.126 11.988 1.00 92.81 96 MET A CA 1
ATOM 737 C C . MET A 1 96 ? -2.529 -1.986 13.194 1.00 92.81 96 MET A C 1
ATOM 739 O O . MET A 1 96 ? -3.477 -1.637 13.896 1.00 92.81 96 MET A O 1
ATOM 743 N N . ALA A 1 97 ? -1.800 -3.078 13.445 1.00 93.81 97 ALA A N 1
ATOM 744 C CA . ALA A 1 97 ? -1.997 -3.897 14.636 1.00 93.81 97 ALA A CA 1
ATOM 745 C C . ALA A 1 97 ? -1.751 -3.072 15.911 1.00 93.81 97 ALA A C 1
ATOM 747 O O . ALA A 1 97 ? -2.606 -3.058 16.791 1.00 93.81 97 ALA A O 1
ATOM 748 N N . ASP A 1 98 ? -0.651 -2.311 15.972 1.00 94.81 98 ASP A N 1
ATOM 749 C CA . ASP A 1 98 ? -0.331 -1.448 17.118 1.00 94.81 98 ASP A CA 1
ATOM 750 C C . ASP A 1 98 ? -1.405 -0.376 17.359 1.00 94.81 98 ASP A C 1
ATOM 752 O O . ASP A 1 98 ? -1.839 -0.175 18.491 1.00 94.81 98 ASP A O 1
ATOM 756 N N . ILE A 1 99 ? -1.910 0.265 16.297 1.00 94.88 99 ILE A N 1
ATOM 757 C CA . ILE A 1 99 ? -3.021 1.225 16.408 1.00 94.88 99 ILE A CA 1
ATOM 758 C C . ILE A 1 99 ? -4.274 0.561 16.987 1.00 94.88 99 ILE A C 1
ATOM 760 O O . ILE A 1 99 ? -4.880 1.111 17.907 1.00 94.88 99 ILE A O 1
ATOM 764 N N . CYS A 1 100 ? -4.655 -0.616 16.484 1.00 94.44 100 CYS A N 1
ATOM 765 C CA . CYS A 1 100 ? -5.831 -1.332 16.981 1.00 94.44 100 CYS A CA 1
ATOM 766 C C . CYS A 1 100 ? -5.659 -1.733 18.453 1.00 94.44 100 CYS A C 1
ATOM 768 O O . CYS A 1 100 ? -6.576 -1.524 19.244 1.00 94.44 100 CYS A O 1
ATOM 770 N N . CYS A 1 101 ? -4.475 -2.211 18.849 1.00 94.44 101 CYS A N 1
ATOM 771 C CA . CYS A 1 101 ? -4.163 -2.515 20.246 1.00 94.44 101 CYS A CA 1
ATOM 772 C C . CYS A 1 101 ? -4.229 -1.266 21.138 1.00 94.44 101 CYS A C 1
ATOM 774 O O . CYS A 1 101 ? -4.783 -1.320 22.232 1.00 94.44 101 CYS A O 1
ATOM 776 N N . ARG A 1 102 ? -3.732 -0.110 20.681 1.00 94.56 102 ARG A N 1
ATOM 777 C CA . ARG A 1 102 ? -3.832 1.149 21.443 1.00 94.56 102 ARG A CA 1
ATOM 778 C C . ARG A 1 102 ? -5.279 1.597 21.636 1.00 94.56 102 ARG A C 1
ATOM 780 O O . ARG A 1 102 ? -5.632 2.023 22.733 1.00 94.56 102 ARG A O 1
ATOM 787 N N . ILE A 1 103 ? -6.112 1.484 20.600 1.00 95.06 103 ILE A N 1
ATOM 788 C CA . ILE A 1 103 ? -7.547 1.801 20.688 1.00 95.06 103 ILE A CA 1
ATOM 789 C C . ILE A 1 103 ? -8.241 0.832 21.652 1.00 95.06 103 ILE A C 1
ATOM 791 O O . ILE A 1 103 ? -9.026 1.267 22.490 1.00 95.06 103 ILE A O 1
ATOM 795 N N . MET A 1 104 ? -7.906 -0.458 21.598 1.00 94.44 104 MET A N 1
ATOM 796 C CA . MET A 1 104 ? -8.405 -1.467 22.534 1.00 94.44 104 MET A CA 1
ATOM 797 C C . MET A 1 104 ? -8.044 -1.116 23.987 1.00 94.44 104 MET A C 1
ATOM 799 O O . MET A 1 104 ? -8.918 -1.076 24.849 1.00 94.44 104 MET A O 1
ATOM 803 N N . VAL A 1 105 ? -6.779 -0.784 24.266 1.00 93.00 105 VAL A N 1
ATOM 804 C CA . VAL A 1 105 ? -6.334 -0.376 25.611 1.00 93.00 105 VAL A CA 1
ATOM 805 C C . VAL A 1 105 ? -7.055 0.891 26.079 1.00 93.00 105 VAL A C 1
ATOM 807 O O . VAL A 1 105 ? -7.433 0.985 27.246 1.00 93.00 105 VAL A O 1
ATOM 810 N N . ALA A 1 106 ? -7.283 1.857 25.185 1.00 92.69 106 ALA A N 1
ATOM 811 C CA . ALA A 1 106 ? -8.069 3.048 25.498 1.00 92.69 106 ALA A CA 1
ATOM 812 C C . ALA A 1 106 ? -9.537 2.703 25.804 1.00 92.69 106 ALA A C 1
ATOM 814 O O . ALA A 1 106 ? -10.118 3.275 26.726 1.00 92.69 106 ALA A O 1
ATOM 815 N N . SER A 1 107 ? -10.111 1.728 25.093 1.00 94.19 107 SER A N 1
ATOM 816 C CA . SER A 1 107 ? -11.507 1.311 25.270 1.00 94.19 107 SER A CA 1
ATOM 817 C C . SER A 1 107 ? -11.785 0.685 26.636 1.00 94.19 107 SER A C 1
ATOM 819 O O . SER A 1 107 ? -12.893 0.822 27.145 1.00 94.19 107 SER A O 1
ATOM 821 N N . ASN A 1 108 ? -10.768 0.093 27.276 1.00 91.56 108 ASN A N 1
ATOM 822 C CA . ASN A 1 108 ? -10.875 -0.423 28.643 1.00 91.56 108 ASN A CA 1
ATOM 823 C C . ASN A 1 108 ? -11.124 0.681 29.684 1.00 91.56 108 ASN A C 1
ATOM 825 O O . ASN A 1 108 ? -11.591 0.384 30.781 1.00 91.56 108 ASN A O 1
ATOM 829 N N . LYS A 1 109 ? -10.780 1.940 29.371 1.00 91.50 109 LYS A N 1
ATOM 830 C CA . LYS A 1 109 ? -11.072 3.097 30.230 1.00 91.50 109 LYS A CA 1
ATOM 831 C C . LYS A 1 109 ? -12.428 3.699 29.884 1.00 91.50 109 LYS A C 1
ATOM 833 O O . LYS A 1 109 ? -13.279 3.815 30.758 1.00 91.50 109 LYS A O 1
ATOM 838 N N . ASP A 1 110 ? -12.609 4.073 28.620 1.00 93.25 110 ASP A N 1
ATOM 839 C CA . ASP A 1 110 ? -13.869 4.590 28.089 1.00 93.25 110 ASP A CA 1
ATOM 840 C C . ASP A 1 110 ? -13.977 4.247 26.596 1.00 93.25 110 ASP A C 1
ATOM 842 O O . ASP A 1 110 ? -13.159 4.660 25.767 1.00 93.25 110 ASP A O 1
ATOM 846 N N . VAL A 1 111 ? -15.010 3.478 26.251 1.00 93.50 111 VAL A N 1
ATOM 847 C CA . VAL A 1 111 ? -15.272 3.015 24.884 1.00 93.50 111 VAL A CA 1
ATOM 848 C C . VAL A 1 111 ? -15.591 4.184 23.947 1.00 93.50 111 VAL A C 1
ATOM 850 O O . VAL A 1 111 ? -15.144 4.193 22.799 1.00 93.50 111 VAL A O 1
ATOM 853 N N . ARG A 1 112 ? -16.317 5.207 24.414 1.00 94.12 112 ARG A N 1
ATOM 854 C CA . ARG A 1 112 ? -16.740 6.331 23.566 1.00 94.12 112 ARG A CA 1
ATOM 855 C C . ARG A 1 112 ? -15.572 7.246 23.236 1.00 94.12 112 ARG A C 1
ATOM 857 O O . ARG A 1 112 ? -15.427 7.649 22.080 1.00 94.12 112 ARG A O 1
ATOM 864 N N . ASP A 1 113 ? -14.721 7.536 24.215 1.00 94.25 113 ASP A N 1
ATOM 865 C CA . ASP A 1 113 ? -13.509 8.327 23.992 1.00 94.25 113 ASP A CA 1
ATOM 866 C C . ASP A 1 113 ? -12.499 7.575 23.118 1.00 94.25 113 ASP A C 1
ATOM 868 O O . ASP A 1 113 ? -11.901 8.167 22.215 1.00 94.25 113 ASP A O 1
ATOM 872 N N . ALA A 1 114 ? -12.381 6.254 23.28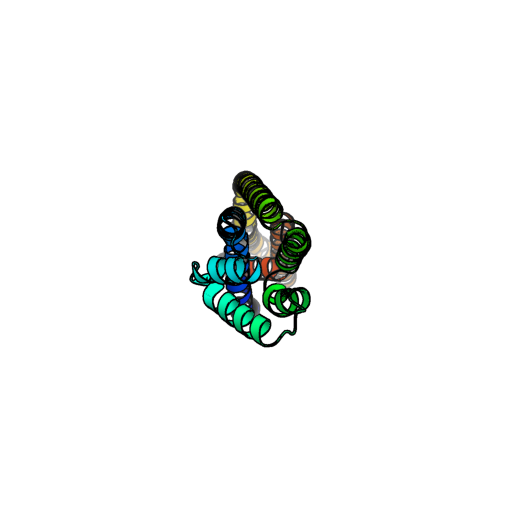3 1.00 94.94 114 ALA A N 1
ATOM 873 C CA . ALA A 1 114 ? -11.598 5.417 22.378 1.00 94.94 114 ALA A CA 1
ATOM 874 C C . ALA A 1 114 ? -12.151 5.430 20.939 1.00 94.94 114 ALA A C 1
ATOM 876 O O . ALA A 1 114 ? -11.377 5.482 19.983 1.00 94.94 114 ALA A O 1
ATOM 877 N N . GLY A 1 115 ? -13.475 5.476 20.764 1.00 95.06 115 GLY A N 1
ATOM 878 C CA . GLY A 1 115 ? -14.107 5.652 19.453 1.00 95.06 115 GLY A CA 1
ATOM 879 C C . GLY A 1 115 ? -13.784 7.003 18.799 1.00 95.06 115 GLY A C 1
ATOM 880 O O . GLY A 1 115 ? -13.485 7.072 17.601 1.00 95.06 115 GLY A O 1
ATOM 881 N N . ARG A 1 116 ? -13.753 8.088 19.586 1.00 95.12 116 ARG A N 1
ATOM 882 C CA . ARG A 1 116 ? -13.306 9.415 19.114 1.00 95.12 116 ARG A CA 1
ATOM 883 C C . ARG A 1 116 ? -11.832 9.399 18.715 1.00 95.12 116 ARG A C 1
ATOM 885 O O . ARG A 1 116 ? -11.484 9.937 17.666 1.00 95.12 116 ARG A O 1
ATOM 892 N N . MET A 1 117 ? -10.983 8.736 19.502 1.00 95.00 117 MET A N 1
ATOM 893 C CA . MET A 1 117 ? -9.568 8.533 19.183 1.00 95.00 117 MET A CA 1
ATOM 894 C C . MET A 1 117 ? -9.391 7.748 17.878 1.00 95.00 117 MET A C 1
ATOM 896 O O . MET A 1 117 ? -8.618 8.169 17.020 1.00 95.00 117 MET A O 1
ATOM 900 N N . ALA A 1 118 ? -10.132 6.653 17.689 1.00 95.12 118 ALA A N 1
ATOM 901 C CA . ALA A 1 118 ? -10.101 5.865 16.458 1.00 95.12 118 ALA A CA 1
ATOM 902 C C . ALA A 1 118 ? -10.465 6.715 15.229 1.00 95.12 118 ALA A C 1
ATOM 904 O O . ALA A 1 118 ? -9.762 6.679 14.221 1.00 95.12 118 ALA A O 1
ATOM 905 N N . THR A 1 119 ? -11.503 7.548 15.347 1.00 94.88 119 THR A N 1
ATOM 906 C CA . THR A 1 119 ? -11.945 8.466 14.284 1.00 94.88 119 THR A CA 1
ATOM 907 C C . THR A 1 119 ? -10.891 9.538 13.979 1.00 94.88 119 THR A C 1
ATOM 909 O O . THR A 1 119 ? -10.604 9.819 12.816 1.00 94.88 119 THR A O 1
ATOM 912 N N . ALA A 1 120 ? -10.261 10.112 15.009 1.00 94.81 120 ALA A N 1
ATOM 913 C CA . ALA A 1 120 ? -9.192 11.098 14.844 1.00 94.81 120 ALA A CA 1
ATOM 914 C C . ALA A 1 120 ? -7.953 10.500 14.155 1.00 94.81 120 ALA A C 1
ATOM 916 O O . ALA A 1 120 ? -7.411 11.103 13.227 1.00 94.81 120 ALA A O 1
ATOM 917 N N . ILE A 1 121 ? -7.545 9.287 14.549 1.00 95.31 121 ILE A N 1
ATOM 918 C CA . ILE A 1 121 ? -6.463 8.550 13.883 1.00 95.31 121 ILE A CA 1
ATOM 919 C C . ILE A 1 121 ? -6.846 8.265 12.431 1.00 95.31 121 ILE A C 1
ATOM 921 O O . ILE A 1 121 ? -6.035 8.479 11.536 1.00 95.31 121 ILE A O 1
ATOM 925 N N . ALA A 1 122 ? -8.082 7.841 12.169 1.00 94.06 122 ALA A N 1
ATOM 926 C CA . ALA A 1 122 ? -8.547 7.580 10.812 1.00 94.06 122 ALA A CA 1
ATOM 927 C C . ALA A 1 122 ? -8.447 8.832 9.915 1.00 94.06 122 ALA A C 1
ATOM 929 O O . ALA A 1 122 ? -7.941 8.743 8.794 1.00 94.06 122 ALA A O 1
ATOM 930 N N . HIS A 1 123 ? -8.818 10.013 10.426 1.00 93.75 123 HIS A N 1
ATOM 931 C CA . HIS A 1 123 ? -8.613 11.289 9.729 1.00 93.75 123 HIS A CA 1
ATOM 932 C C . HIS A 1 123 ? -7.135 11.609 9.494 1.00 93.75 123 HIS A C 1
ATOM 934 O O . HIS A 1 123 ? -6.767 12.024 8.395 1.00 93.75 123 HIS A O 1
ATOM 940 N N . GLN A 1 124 ? -6.273 11.403 10.490 1.00 93.94 124 GLN A N 1
ATOM 941 C CA . GLN A 1 124 ? -4.835 11.622 10.332 1.00 93.94 124 GLN A CA 1
ATOM 942 C C . GLN A 1 124 ? -4.255 10.722 9.235 1.00 93.94 124 GLN A C 1
ATOM 944 O O . GLN A 1 124 ? -3.547 11.202 8.353 1.00 93.94 124 GLN A O 1
ATOM 949 N N . LEU A 1 125 ? -4.611 9.439 9.240 1.00 92.38 125 LEU A N 1
ATOM 950 C CA . LEU A 1 125 ? -4.172 8.469 8.242 1.00 92.38 125 LEU A CA 1
ATOM 951 C C . LEU A 1 125 ? -4.680 8.811 6.834 1.00 92.38 125 LEU A C 1
ATOM 953 O O . LEU A 1 125 ? -3.965 8.585 5.857 1.00 92.38 125 LEU A O 1
ATOM 957 N N . GLN A 1 126 ? -5.888 9.368 6.720 1.00 91.56 126 GLN A N 1
ATOM 958 C CA . GLN A 1 126 ? -6.425 9.871 5.457 1.00 91.56 126 GLN A CA 1
ATOM 959 C C . GLN A 1 126 ? -5.656 11.107 4.972 1.00 91.56 126 GLN A C 1
ATOM 961 O O . GLN A 1 126 ? -5.319 11.195 3.792 1.00 91.56 126 GLN A O 1
ATOM 966 N N . ASN A 1 127 ? -5.345 12.043 5.870 1.00 92.00 127 ASN A N 1
ATOM 967 C CA . ASN A 1 127 ? -4.556 13.228 5.541 1.00 92.00 127 ASN A CA 1
ATOM 968 C C . ASN A 1 127 ? -3.141 12.848 5.091 1.00 92.00 127 ASN A C 1
ATOM 970 O O . ASN A 1 127 ? -2.664 13.366 4.085 1.00 92.00 127 ASN A O 1
ATOM 974 N N . GLU A 1 128 ? -2.497 11.898 5.770 1.00 89.50 128 GLU A N 1
ATOM 975 C CA . GLU A 1 128 ? -1.211 11.341 5.341 1.00 89.50 128 GLU A CA 1
ATOM 976 C C . GLU A 1 128 ? -1.282 10.772 3.919 1.00 89.50 128 GLU A C 1
ATOM 978 O O . GLU A 1 128 ? -0.387 11.020 3.111 1.00 89.50 128 GLU A O 1
ATOM 983 N N . ASP A 1 129 ? -2.352 10.047 3.579 1.00 87.75 129 ASP A N 1
ATOM 984 C CA . ASP A 1 129 ? -2.541 9.503 2.233 1.00 87.75 129 ASP A CA 1
ATOM 985 C C . ASP A 1 129 ? -2.766 10.607 1.188 1.00 87.75 129 ASP A C 1
ATOM 987 O O . ASP A 1 129 ? -2.267 10.502 0.065 1.00 87.75 129 ASP A O 1
ATOM 991 N N . LEU A 1 130 ? -3.481 11.680 1.538 1.00 88.88 130 LEU A N 1
ATOM 992 C CA . LEU A 1 130 ? -3.669 12.840 0.663 1.00 88.88 130 LEU A CA 1
ATOM 993 C C . LEU A 1 130 ? -2.341 13.546 0.382 1.00 88.88 130 LEU A C 1
ATOM 995 O O . LEU A 1 130 ? -2.004 13.750 -0.785 1.00 88.88 130 LEU A O 1
ATOM 999 N N . VAL A 1 131 ? -1.561 13.848 1.424 1.00 89.62 131 VAL A N 1
ATOM 1000 C CA . VAL A 1 131 ? -0.237 14.472 1.274 1.00 89.62 131 VAL A CA 1
ATOM 1001 C C . VAL A 1 131 ? 0.687 13.572 0.458 1.00 89.62 131 VAL A C 1
ATOM 1003 O O . VAL A 1 131 ? 1.340 14.037 -0.473 1.00 89.62 131 VAL A O 1
ATOM 1006 N N . ARG A 1 132 ? 0.696 12.264 0.727 1.00 84.56 132 ARG A N 1
ATOM 1007 C CA . ARG A 1 132 ? 1.491 11.302 -0.047 1.00 84.56 132 ARG A CA 1
ATOM 1008 C C . ARG A 1 132 ? 1.088 11.249 -1.514 1.00 84.56 132 ARG A C 1
ATOM 1010 O O . ARG A 1 132 ? 1.960 11.182 -2.378 1.00 84.56 132 ARG A O 1
ATOM 1017 N N . ASN A 1 133 ? -0.207 11.269 -1.816 1.00 85.56 133 ASN A N 1
ATOM 1018 C CA . ASN A 1 133 ? -0.681 11.276 -3.197 1.00 85.56 133 ASN A CA 1
ATOM 1019 C C . ASN A 1 133 ? -0.328 12.585 -3.910 1.00 85.56 133 ASN A C 1
ATOM 1021 O O . ASN A 1 133 ? 0.066 12.541 -5.075 1.00 85.56 133 ASN A O 1
ATOM 1025 N N . ASP A 1 134 ? -0.398 13.724 -3.220 1.00 88.25 134 ASP A N 1
ATOM 1026 C CA . ASP A 1 134 ? 0.053 15.011 -3.755 1.00 88.25 134 ASP A CA 1
ATOM 1027 C C . ASP A 1 134 ? 1.561 15.000 -4.054 1.00 88.25 134 ASP A C 1
ATOM 1029 O O . ASP A 1 134 ? 1.979 15.314 -5.170 1.00 88.25 134 ASP A O 1
ATOM 1033 N N . MET A 1 135 ? 2.386 14.523 -3.114 1.00 84.94 135 MET A N 1
ATOM 1034 C CA . MET A 1 135 ? 3.829 14.353 -3.327 1.00 84.94 135 MET A CA 1
ATOM 1035 C C . MET A 1 135 ? 4.124 13.411 -4.495 1.00 84.94 135 MET A C 1
ATOM 1037 O O . MET A 1 135 ? 4.956 13.715 -5.350 1.00 84.94 135 MET A O 1
ATOM 1041 N N . LYS A 1 136 ? 3.411 12.285 -4.579 1.00 82.50 136 LYS A N 1
ATOM 1042 C CA . LYS A 1 136 ? 3.547 11.337 -5.686 1.00 82.50 136 LYS A CA 1
ATOM 1043 C C . LYS A 1 136 ? 3.190 11.981 -7.022 1.00 82.50 136 LYS A C 1
ATOM 1045 O O . LYS A 1 136 ? 3.890 11.739 -7.998 1.00 82.50 136 LYS A O 1
ATOM 1050 N N . ASN A 1 137 ? 2.139 12.795 -7.076 1.00 84.69 137 ASN A N 1
ATOM 1051 C CA . ASN A 1 137 ? 1.746 13.501 -8.292 1.00 84.69 137 ASN A CA 1
ATOM 1052 C C . ASN A 1 137 ? 2.790 14.546 -8.702 1.00 84.69 137 ASN A C 1
ATOM 1054 O O . ASN A 1 137 ? 3.137 14.615 -9.879 1.00 84.69 137 ASN A O 1
ATOM 1058 N N . LYS A 1 138 ? 3.360 15.286 -7.744 1.00 87.19 138 LYS A N 1
ATOM 1059 C CA . LYS A 1 138 ? 4.458 16.235 -7.991 1.00 87.19 138 LYS A CA 1
ATOM 1060 C C . LYS A 1 138 ? 5.720 15.544 -8.516 1.00 87.19 138 LYS A C 1
ATOM 1062 O O . LYS A 1 138 ? 6.351 16.036 -9.445 1.00 87.19 138 LYS A O 1
ATOM 1067 N N . LEU A 1 139 ? 6.062 14.376 -7.971 1.00 82.69 139 LEU A N 1
ATOM 1068 C CA . LEU A 1 139 ? 7.235 13.592 -8.382 1.00 82.69 139 LEU A CA 1
ATOM 1069 C C . LEU A 1 139 ? 7.000 12.731 -9.629 1.00 82.69 139 LEU A C 1
ATOM 1071 O O . LEU A 1 139 ? 7.956 12.196 -10.198 1.00 82.69 139 LEU A O 1
ATOM 1075 N N . ARG A 1 140 ? 5.746 12.585 -10.067 1.00 81.12 140 ARG A N 1
ATOM 1076 C CA . ARG A 1 140 ? 5.380 11.730 -11.197 1.00 81.12 140 ARG A CA 1
ATOM 1077 C C . ARG A 1 140 ? 6.051 12.181 -12.486 1.00 81.12 140 ARG A C 1
ATOM 1079 O O . ARG A 1 140 ? 6.611 11.340 -13.172 1.00 81.12 140 ARG A O 1
ATOM 1086 N N . GLY A 1 141 ? 6.074 13.484 -12.770 1.00 83.44 141 GLY A N 1
ATOM 1087 C CA . GLY A 1 141 ? 6.721 14.013 -13.976 1.00 83.44 141 GLY A CA 1
ATOM 1088 C C . GLY A 1 141 ? 8.212 13.664 -14.050 1.00 83.44 141 GLY A C 1
ATOM 1089 O O . GLY A 1 141 ? 8.675 13.140 -15.058 1.00 83.44 141 GLY A O 1
ATOM 1090 N N . MET A 1 142 ? 8.948 13.867 -12.952 1.00 82.56 142 MET A N 1
ATOM 1091 C CA . MET A 1 142 ? 10.375 13.530 -12.871 1.00 82.56 142 MET A CA 1
ATOM 1092 C C . MET A 1 142 ? 10.610 12.017 -12.974 1.00 82.56 142 MET A C 1
ATOM 1094 O O . MET A 1 142 ? 11.507 11.570 -13.685 1.00 82.56 142 MET A O 1
ATOM 1098 N N . THR A 1 143 ? 9.776 11.224 -12.297 1.00 80.50 143 THR A N 1
ATOM 1099 C CA . THR A 1 143 ? 9.863 9.758 -12.313 1.00 80.50 143 THR A CA 1
ATOM 1100 C C . THR A 1 143 ? 9.567 9.180 -13.698 1.00 80.50 143 THR A C 1
ATOM 1102 O O . THR A 1 143 ? 10.285 8.296 -14.162 1.00 80.50 143 THR A O 1
ATOM 1105 N N . ASP A 1 144 ? 8.528 9.675 -14.369 1.00 81.81 144 ASP A N 1
ATOM 1106 C CA . ASP A 1 144 ? 8.121 9.214 -15.697 1.00 81.81 144 ASP A CA 1
ATOM 1107 C C . ASP A 1 144 ? 9.179 9.599 -16.745 1.00 81.81 144 ASP A C 1
ATOM 1109 O O . ASP A 1 144 ? 9.529 8.774 -17.589 1.00 81.81 144 ASP A O 1
ATOM 1113 N N . MET A 1 145 ? 9.778 10.792 -16.633 1.00 83.94 145 MET A N 1
ATOM 1114 C CA . MET A 1 145 ? 10.901 11.208 -17.481 1.00 83.94 145 MET A CA 1
ATOM 1115 C C . MET A 1 145 ? 12.140 10.331 -17.263 1.00 83.94 145 MET A C 1
ATOM 1117 O O . MET A 1 145 ? 12.723 9.847 -18.229 1.00 83.94 145 MET A O 1
ATOM 1121 N N . MET A 1 146 ? 12.523 10.070 -16.010 1.00 81.00 146 MET A N 1
ATOM 1122 C CA . MET A 1 146 ? 13.681 9.231 -15.686 1.00 81.00 146 MET A CA 1
ATOM 1123 C C . MET A 1 146 ? 13.497 7.791 -16.186 1.00 81.00 146 MET A C 1
ATOM 1125 O O . MET A 1 146 ? 14.412 7.227 -16.784 1.00 81.00 146 MET A O 1
ATOM 1129 N N . ASN A 1 147 ? 12.298 7.222 -16.022 1.00 79.31 147 ASN A N 1
ATOM 1130 C CA . ASN A 1 147 ? 11.965 5.905 -16.567 1.00 79.31 147 ASN A CA 1
ATOM 1131 C C . ASN A 1 147 ? 11.972 5.898 -18.101 1.00 79.31 147 ASN A C 1
ATOM 1133 O O . ASN A 1 147 ? 12.499 4.959 -18.693 1.00 79.31 147 ASN A O 1
ATOM 1137 N N . GLY A 1 148 ? 11.435 6.936 -18.750 1.00 80.75 148 GLY A N 1
ATOM 1138 C CA . GLY A 1 148 ? 11.484 7.078 -20.206 1.00 80.75 148 GLY A CA 1
ATOM 1139 C C . GLY A 1 148 ? 12.920 7.130 -20.733 1.00 80.75 148 GLY A C 1
ATOM 1140 O O . GLY A 1 148 ? 13.250 6.460 -21.714 1.00 80.75 148 GLY A O 1
ATOM 1141 N N . THR A 1 149 ? 13.803 7.851 -20.040 1.00 83.00 149 THR A N 1
ATOM 1142 C CA . THR A 1 149 ? 15.226 7.912 -20.386 1.00 83.00 149 THR A CA 1
ATOM 1143 C C . THR A 1 149 ? 15.915 6.565 -20.213 1.00 83.00 149 THR A C 1
ATOM 1145 O O . THR A 1 149 ? 16.609 6.123 -21.123 1.00 83.00 149 THR A O 1
ATOM 1148 N N . ALA A 1 150 ? 15.687 5.881 -19.091 1.00 78.38 150 ALA A N 1
ATOM 1149 C CA . ALA A 1 150 ? 16.274 4.570 -18.811 1.00 78.38 150 ALA A CA 1
ATOM 1150 C C . ALA A 1 150 ? 15.868 3.507 -19.827 1.00 78.38 150 ALA A C 1
ATOM 1152 O O . ALA A 1 150 ? 16.682 2.700 -20.271 1.00 78.38 150 ALA A O 1
ATOM 1153 N N . ALA A 1 151 ? 14.573 3.483 -20.132 1.00 78.31 151 ALA A N 1
ATOM 1154 C CA . ALA A 1 151 ? 13.973 2.399 -20.875 1.00 78.31 151 ALA A CA 1
ATOM 1155 C C . ALA A 1 151 ? 14.141 2.597 -22.383 1.00 78.31 151 ALA A C 1
ATOM 1157 O O . ALA A 1 151 ? 14.311 1.612 -23.089 1.00 78.31 151 ALA A O 1
ATOM 1158 N N . VAL A 1 152 ? 14.116 3.847 -22.870 1.00 79.75 152 VAL A N 1
ATOM 1159 C CA . VAL A 1 152 ? 14.069 4.152 -24.308 1.00 79.75 152 VAL A CA 1
ATOM 1160 C C . VAL A 1 152 ? 15.228 5.033 -24.761 1.00 79.75 152 VAL A C 1
ATOM 1162 O O . VAL A 1 152 ? 15.999 4.607 -25.618 1.00 79.75 152 VAL A O 1
ATOM 1165 N N . PHE A 1 153 ? 15.380 6.245 -24.215 1.00 82.00 153 PHE A N 1
ATOM 1166 C CA . PHE A 1 153 ? 16.325 7.213 -24.793 1.00 82.00 153 PHE A CA 1
ATOM 1167 C C . PHE A 1 153 ? 17.791 6.802 -24.636 1.00 82.00 153 PHE A C 1
ATOM 1169 O O . PHE A 1 153 ? 18.543 6.887 -25.603 1.00 82.00 153 PHE A O 1
ATOM 1176 N N . ALA A 1 154 ? 18.210 6.342 -23.454 1.00 80.88 154 ALA A N 1
ATOM 1177 C CA . ALA A 1 154 ? 19.597 5.950 -23.220 1.00 80.88 154 ALA A CA 1
ATOM 1178 C C . ALA A 1 154 ? 20.012 4.737 -24.081 1.00 80.88 154 ALA A C 1
ATOM 1180 O O . ALA A 1 154 ? 21.020 4.846 -24.780 1.00 80.88 154 ALA A O 1
ATOM 1181 N N . PRO A 1 155 ? 19.239 3.630 -24.144 1.00 80.94 155 PRO A N 1
ATOM 1182 C CA . PRO A 1 155 ? 19.538 2.521 -25.054 1.00 80.94 155 PRO A CA 1
ATOM 1183 C C . PRO A 1 155 ? 19.551 2.926 -26.531 1.00 80.94 155 PRO A C 1
ATOM 1185 O O . PRO A 1 155 ? 20.390 2.446 -27.288 1.00 80.94 155 PRO A O 1
ATOM 1188 N N . LEU A 1 156 ? 18.652 3.826 -26.943 1.00 83.25 156 LEU A N 1
ATOM 1189 C CA . LEU A 1 156 ? 18.566 4.298 -28.324 1.00 83.25 156 LEU A CA 1
ATOM 1190 C C . LEU A 1 156 ? 19.791 5.135 -28.717 1.00 83.25 156 LEU A C 1
ATOM 1192 O O . LEU A 1 156 ? 20.389 4.884 -29.759 1.00 83.25 156 LEU A O 1
ATOM 1196 N N . ILE A 1 157 ? 20.207 6.084 -27.872 1.00 83.50 157 ILE A N 1
ATOM 1197 C CA . ILE A 1 157 ? 21.405 6.904 -28.112 1.00 83.50 157 ILE A CA 1
ATOM 1198 C C . ILE A 1 157 ? 22.650 6.020 -28.160 1.00 83.50 157 ILE A C 1
ATOM 1200 O O . ILE A 1 157 ? 23.431 6.131 -29.100 1.00 83.50 157 ILE A O 1
ATOM 1204 N N . LEU A 1 158 ? 22.798 5.092 -27.211 1.00 81.12 158 LEU A N 1
ATOM 1205 C CA . LEU A 1 158 ? 23.927 4.158 -27.185 1.00 81.12 158 LEU A CA 1
ATOM 1206 C C . LEU A 1 158 ? 23.946 3.239 -28.414 1.00 81.12 158 LEU A C 1
ATOM 1208 O O . LEU A 1 158 ? 25.006 3.017 -28.998 1.00 81.12 158 LEU A O 1
ATOM 1212 N N . GLY A 1 159 ? 22.781 2.752 -28.851 1.00 77.06 159 GLY A N 1
ATOM 1213 C CA . GLY A 1 159 ? 22.643 1.975 -30.082 1.00 77.06 159 GLY A CA 1
ATOM 1214 C C . GLY A 1 159 ? 23.054 2.768 -31.326 1.00 77.06 159 GLY A C 1
ATOM 1215 O O . GLY A 1 159 ? 23.804 2.259 -32.155 1.00 77.06 159 GLY A O 1
ATOM 1216 N N . MET A 1 160 ? 22.644 4.035 -31.432 1.00 80.19 160 MET A N 1
ATOM 1217 C CA . MET A 1 160 ? 23.066 4.918 -32.528 1.00 80.19 160 MET A CA 1
ATOM 1218 C C . MET A 1 160 ? 24.566 5.235 -32.479 1.00 80.19 160 MET A C 1
ATOM 1220 O O . MET A 1 160 ? 25.218 5.262 -33.520 1.00 80.19 160 MET A O 1
ATOM 1224 N N . SER A 1 161 ? 25.146 5.439 -31.292 1.00 80.12 161 SER A N 1
ATOM 1225 C CA . SER A 1 161 ? 26.592 5.654 -31.145 1.00 80.12 161 SER A CA 1
ATOM 1226 C C . SER A 1 161 ? 27.396 4.454 -31.648 1.00 80.12 161 SER A C 1
ATOM 1228 O O . SER A 1 161 ? 28.387 4.633 -32.351 1.00 80.12 161 SER A O 1
ATOM 1230 N N . ILE A 1 162 ? 26.929 3.234 -31.369 1.00 75.94 162 ILE A N 1
ATOM 1231 C CA . ILE A 1 162 ? 27.502 1.998 -31.914 1.00 75.94 162 ILE A CA 1
ATOM 1232 C C . ILE A 1 162 ? 27.395 1.969 -33.447 1.00 75.94 162 ILE A C 1
ATOM 1234 O O . ILE A 1 162 ? 28.381 1.657 -34.116 1.00 75.94 162 ILE A O 1
ATOM 1238 N N . MET A 1 163 ? 26.236 2.335 -34.012 1.00 74.31 163 MET A N 1
ATOM 1239 C CA . MET A 1 163 ? 26.048 2.413 -35.469 1.00 74.31 163 MET A CA 1
ATOM 1240 C C . MET A 1 163 ? 27.042 3.367 -36.131 1.00 74.31 163 MET A C 1
ATOM 1242 O O . MET A 1 163 ? 27.607 3.034 -37.166 1.00 74.31 163 MET A O 1
ATOM 1246 N N . MET A 1 164 ? 27.289 4.537 -35.534 1.00 76.75 164 MET A N 1
ATOM 1247 C CA . MET A 1 164 ? 28.249 5.502 -36.082 1.00 76.75 164 MET A CA 1
ATOM 1248 C C . MET A 1 164 ? 29.708 5.067 -35.905 1.00 76.75 164 MET A C 1
ATOM 1250 O O . MET A 1 164 ? 30.563 5.444 -36.705 1.00 76.75 164 MET A O 1
ATOM 1254 N N . MET A 1 165 ? 30.007 4.277 -34.873 1.00 70.69 165 MET A N 1
ATOM 1255 C CA . MET A 1 165 ? 31.360 3.801 -34.586 1.00 70.69 165 MET A CA 1
ATOM 1256 C C . MET A 1 165 ? 31.758 2.593 -35.450 1.00 70.69 165 MET A C 1
ATOM 1258 O O . MET A 1 165 ? 32.937 2.440 -35.768 1.00 70.69 165 MET A O 1
ATOM 1262 N N . SER A 1 166 ? 30.792 1.778 -35.889 1.00 68.44 166 SER A N 1
ATOM 1263 C CA . SER A 1 166 ? 31.025 0.572 -36.703 1.00 68.44 166 SER A CA 1
ATOM 1264 C C . SER A 1 166 ? 31.828 0.841 -38.001 1.00 68.44 166 SER A C 1
ATOM 1266 O O . SER A 1 166 ? 32.870 0.203 -38.193 1.00 68.44 166 SER A O 1
ATOM 1268 N N . PRO A 1 167 ? 31.490 1.846 -38.840 1.00 66.81 167 PRO A N 1
ATOM 1269 C CA . PRO A 1 167 ? 32.269 2.168 -40.039 1.00 66.81 167 PRO A CA 1
ATOM 1270 C C . PRO A 1 167 ? 33.693 2.647 -39.729 1.00 66.81 167 PRO A C 1
ATOM 1272 O O . PRO A 1 167 ? 34.645 2.223 -40.382 1.00 66.81 167 PRO A O 1
ATOM 1275 N N . LEU A 1 168 ? 33.864 3.489 -38.705 1.00 63.44 168 LEU A N 1
ATOM 1276 C CA . LEU A 1 168 ? 35.170 4.045 -38.324 1.00 63.44 168 LEU A CA 1
ATOM 1277 C C . LEU A 1 168 ? 36.139 2.960 -37.838 1.00 63.44 168 LEU A C 1
ATOM 1279 O O . LEU A 1 168 ? 37.335 3.004 -38.136 1.00 63.44 168 LEU A O 1
ATOM 1283 N N . VAL A 1 169 ? 35.620 1.960 -37.126 1.00 63.31 169 VAL A N 1
ATOM 1284 C CA . VAL A 1 169 ? 36.413 0.812 -36.681 1.00 63.31 169 VAL A CA 1
ATOM 1285 C C . VAL A 1 169 ? 36.720 -0.137 -37.840 1.00 63.31 169 VAL A C 1
ATOM 1287 O O . VAL A 1 169 ? 37.847 -0.602 -37.951 1.00 63.31 169 VAL A O 1
ATOM 1290 N N . SER A 1 170 ? 35.788 -0.355 -38.773 1.00 61.94 170 SER A N 1
ATOM 1291 C CA . SER A 1 170 ? 36.065 -1.165 -39.972 1.00 61.94 170 SER A CA 1
ATOM 1292 C C . SER A 1 170 ? 37.194 -0.593 -40.848 1.00 61.94 170 SER A C 1
ATOM 1294 O O . SER A 1 170 ? 37.929 -1.345 -41.485 1.00 61.94 170 SER A O 1
ATOM 1296 N N . MET A 1 171 ? 37.375 0.734 -40.839 1.00 60.41 171 MET A N 1
ATOM 1297 C CA . MET A 1 171 ? 38.445 1.430 -41.564 1.00 60.41 171 MET A CA 1
ATOM 1298 C C . MET A 1 171 ? 39.775 1.473 -40.796 1.00 60.41 171 MET A C 1
ATOM 1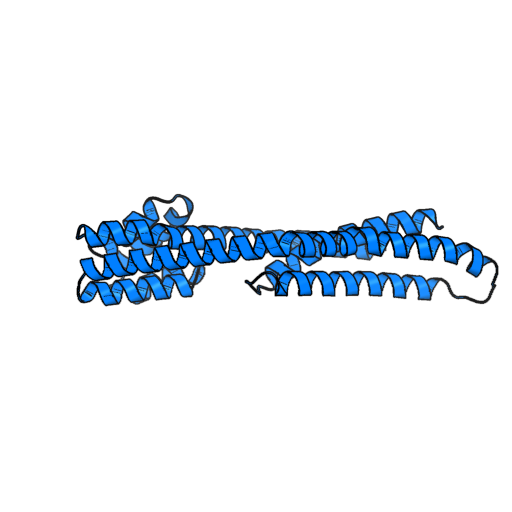300 O O . MET A 1 171 ? 40.829 1.665 -41.400 1.00 60.41 171 MET A O 1
ATOM 1304 N N . SER A 1 172 ? 39.747 1.298 -39.473 1.00 59.19 172 SER A N 1
ATOM 1305 C CA . SER A 1 172 ? 40.931 1.279 -38.616 1.00 59.19 172 SER A CA 1
ATOM 1306 C C . SER A 1 172 ? 41.177 -0.149 -38.133 1.00 59.19 172 SER A C 1
ATOM 1308 O O . SER A 1 172 ? 40.622 -0.594 -37.136 1.00 59.19 172 SER A O 1
ATOM 1310 N N . ALA A 1 173 ? 42.031 -0.884 -38.850 1.00 54.91 173 ALA A N 1
ATOM 1311 C CA . ALA A 1 173 ? 42.339 -2.308 -38.652 1.00 54.91 173 ALA A CA 1
ATOM 1312 C C . ALA A 1 173 ? 42.970 -2.695 -37.283 1.00 54.91 173 ALA A C 1
ATOM 1314 O O . ALA A 1 173 ? 43.683 -3.690 -37.193 1.00 54.91 173 ALA A O 1
ATOM 1315 N N . MET A 1 174 ? 42.755 -1.917 -36.217 1.00 52.38 174 MET A N 1
ATOM 1316 C CA . MET A 1 174 ? 43.404 -2.058 -34.911 1.00 52.38 174 MET A CA 1
ATOM 1317 C C . MET A 1 174 ? 42.462 -2.010 -33.696 1.00 52.38 174 MET A C 1
ATOM 1319 O O . MET A 1 174 ? 42.958 -2.076 -32.574 1.00 52.38 174 MET A O 1
ATOM 1323 N N . ALA A 1 175 ? 41.138 -1.908 -33.856 1.00 56.53 175 ALA A N 1
ATOM 1324 C CA . ALA A 1 175 ? 40.228 -1.841 -32.706 1.00 56.53 175 ALA A CA 1
ATOM 1325 C C . ALA A 1 175 ? 39.361 -3.103 -32.561 1.00 56.53 175 ALA A C 1
ATOM 1327 O O . ALA A 1 175 ? 38.537 -3.425 -33.415 1.00 56.53 175 ALA A O 1
ATOM 1328 N N . ASP A 1 176 ? 39.542 -3.799 -31.437 1.00 58.41 176 ASP A N 1
ATOM 1329 C CA . ASP A 1 176 ? 38.774 -4.979 -31.041 1.00 58.41 176 ASP A CA 1
ATOM 1330 C C . ASP A 1 176 ? 37.354 -4.559 -30.611 1.00 58.41 176 ASP A C 1
ATOM 1332 O O . ASP A 1 176 ? 37.098 -4.159 -29.469 1.00 58.41 176 ASP A O 1
ATOM 1336 N N . THR A 1 177 ? 36.424 -4.589 -31.568 1.00 61.12 177 THR A N 1
ATOM 1337 C CA . THR A 1 177 ? 35.023 -4.149 -31.432 1.00 61.12 177 THR A CA 1
ATOM 1338 C C . THR A 1 177 ? 34.283 -4.849 -30.296 1.00 61.12 177 THR A C 1
ATOM 1340 O O . THR A 1 177 ? 33.429 -4.246 -29.643 1.00 61.12 177 THR A O 1
ATOM 1343 N N . SER A 1 178 ? 34.642 -6.100 -30.014 1.00 63.25 178 SER A N 1
ATOM 1344 C CA . SER A 1 178 ? 34.007 -6.966 -29.019 1.00 63.25 178 SER A CA 1
ATOM 1345 C C . SER A 1 178 ? 34.033 -6.388 -27.590 1.00 63.25 178 SER A C 1
ATOM 1347 O O . SER A 1 178 ? 33.035 -6.472 -26.869 1.00 63.25 178 SER A O 1
ATOM 1349 N N . SER A 1 179 ? 35.121 -5.713 -27.208 1.00 66.12 179 SER A N 1
ATOM 1350 C CA . SER A 1 179 ? 35.299 -5.082 -25.888 1.00 66.12 179 SER A CA 1
ATOM 1351 C C . SER A 1 179 ? 34.411 -3.845 -25.669 1.00 66.12 179 SER A C 1
ATOM 1353 O O . SER A 1 179 ? 33.902 -3.606 -24.566 1.00 66.12 179 SER A O 1
ATOM 1355 N N . SER A 1 180 ? 34.156 -3.085 -26.737 1.00 70.00 180 SER A N 1
ATOM 1356 C CA . SER A 1 180 ? 33.339 -1.870 -26.696 1.00 70.00 180 SER A CA 1
ATOM 1357 C C . SER A 1 180 ? 31.858 -2.200 -26.495 1.00 70.00 180 SER A C 1
ATOM 1359 O O . SER A 1 180 ? 31.189 -1.586 -25.663 1.00 70.00 180 SER A O 1
ATOM 1361 N N . PHE A 1 181 ? 31.360 -3.251 -27.159 1.00 69.56 181 PHE A N 1
ATOM 1362 C CA . PHE A 1 181 ? 29.985 -3.723 -26.972 1.00 69.56 181 PHE A CA 1
ATOM 1363 C C . PHE A 1 181 ? 29.712 -4.139 -25.525 1.00 69.56 181 PHE A C 1
ATOM 1365 O O . PHE A 1 181 ? 28.721 -3.704 -24.942 1.00 69.56 181 PHE A O 1
ATOM 1372 N N . ILE A 1 182 ? 30.598 -4.939 -24.921 1.00 73.31 182 ILE A N 1
ATOM 1373 C CA . ILE A 1 182 ? 30.443 -5.415 -23.536 1.00 73.31 182 ILE A CA 1
ATOM 1374 C C . ILE A 1 182 ? 30.332 -4.233 -22.563 1.00 73.31 182 ILE A C 1
ATOM 1376 O O . ILE A 1 182 ? 29.452 -4.232 -21.703 1.00 73.31 182 ILE A O 1
ATOM 1380 N N . THR A 1 183 ? 31.160 -3.203 -22.744 1.00 78.38 183 THR A N 1
ATOM 1381 C CA . THR A 1 183 ? 31.149 -1.994 -21.905 1.00 78.38 183 THR A CA 1
ATOM 1382 C C . THR A 1 183 ? 29.808 -1.255 -21.984 1.00 78.38 183 THR A C 1
ATOM 1384 O O . THR A 1 183 ? 29.252 -0.872 -20.954 1.00 78.38 183 THR A O 1
ATOM 1387 N N . VAL A 1 184 ? 29.224 -1.125 -23.181 1.00 75.06 184 VAL A N 1
ATOM 1388 C CA . VAL A 1 184 ? 27.904 -0.492 -23.368 1.00 75.06 184 VAL A CA 1
ATOM 1389 C C . VAL A 1 184 ? 26.786 -1.312 -22.716 1.00 75.06 184 VAL A C 1
ATOM 1391 O O . VAL A 1 184 ? 25.906 -0.746 -22.068 1.00 75.06 184 VAL A O 1
ATOM 1394 N N . PHE A 1 185 ? 26.823 -2.644 -22.820 1.00 73.31 185 PHE A N 1
ATOM 1395 C CA . PHE A 1 185 ? 25.844 -3.512 -22.152 1.00 73.31 185 PHE A CA 1
ATOM 1396 C C . PHE A 1 185 ? 25.912 -3.396 -20.624 1.00 73.31 185 PHE A C 1
ATOM 1398 O O . PHE A 1 185 ? 24.867 -3.309 -19.975 1.00 73.31 185 PHE A O 1
ATOM 1405 N N . VAL A 1 186 ? 27.120 -3.370 -20.051 1.00 81.69 186 VAL A N 1
ATOM 1406 C CA . VAL A 1 186 ? 27.321 -3.173 -18.606 1.00 81.69 186 VAL A CA 1
ATOM 1407 C C . VAL A 1 186 ? 26.774 -1.813 -18.173 1.00 81.69 186 VAL A C 1
ATOM 1409 O O . VAL A 1 186 ? 26.036 -1.747 -17.193 1.00 81.69 186 VAL A O 1
ATOM 1412 N N . TYR A 1 187 ? 27.030 -0.760 -18.952 1.00 79.62 187 TYR A N 1
ATOM 1413 C CA . TYR A 1 187 ? 26.524 0.581 -18.669 1.00 79.62 187 TYR A CA 1
ATOM 1414 C C . TYR A 1 187 ? 24.989 0.655 -18.676 1.00 79.62 187 TYR A C 1
ATOM 1416 O O . TYR A 1 187 ? 24.391 1.266 -17.794 1.00 79.62 187 TYR A O 1
ATOM 1424 N N . VAL A 1 188 ? 24.319 -0.013 -19.623 1.00 76.44 188 VAL A N 1
ATOM 1425 C CA . VAL A 1 188 ? 22.844 -0.071 -19.663 1.00 76.44 188 VAL A CA 1
ATOM 1426 C C . VAL A 1 188 ? 22.278 -0.813 -18.450 1.00 76.44 188 VAL A C 1
ATOM 1428 O O . VAL A 1 188 ? 21.259 -0.395 -17.897 1.00 76.44 188 VAL A O 1
ATOM 1431 N N . ILE A 1 189 ? 22.931 -1.894 -18.012 1.00 77.62 189 ILE A N 1
ATOM 1432 C CA . ILE A 1 189 ? 22.532 -2.625 -16.802 1.00 77.62 189 ILE A CA 1
ATOM 1433 C C . ILE A 1 189 ? 22.697 -1.732 -15.571 1.00 77.62 189 ILE A C 1
ATOM 1435 O O . ILE A 1 189 ? 21.765 -1.620 -14.778 1.00 77.62 189 ILE A O 1
ATOM 1439 N N . GLU A 1 190 ? 23.840 -1.064 -15.426 1.00 81.56 190 GLU A N 1
ATOM 1440 C CA . GLU A 1 190 ? 24.116 -0.152 -14.313 1.00 81.56 190 GLU A CA 1
ATOM 1441 C C . GLU A 1 190 ? 23.113 1.007 -14.267 1.00 81.56 190 GLU A C 1
ATOM 1443 O O . GLU A 1 190 ? 22.527 1.289 -13.222 1.00 81.56 190 GLU A O 1
ATOM 1448 N N . LEU A 1 191 ? 22.825 1.619 -15.415 1.00 79.06 191 LEU A N 1
ATOM 1449 C CA . LEU A 1 191 ? 21.857 2.704 -15.535 1.00 79.06 191 LEU A CA 1
ATOM 1450 C C . LEU A 1 191 ? 20.437 2.234 -15.171 1.00 79.06 191 LEU A C 1
ATOM 1452 O O . LEU A 1 191 ? 19.709 2.938 -14.468 1.00 79.06 191 LEU A O 1
ATOM 1456 N N . ALA A 1 192 ? 20.057 1.012 -15.560 1.00 74.44 192 ALA A N 1
ATOM 1457 C CA . ALA A 1 192 ? 18.794 0.402 -15.148 1.00 74.44 192 ALA A CA 1
ATOM 1458 C C . ALA A 1 192 ? 18.739 0.121 -13.634 1.00 74.44 192 ALA A C 1
ATOM 1460 O O . ALA A 1 192 ? 17.686 0.326 -13.017 1.00 74.44 192 ALA A O 1
ATOM 1461 N N . VAL A 1 193 ? 19.849 -0.307 -13.016 1.00 78.69 193 VAL A N 1
ATOM 1462 C CA . VAL A 1 193 ? 19.958 -0.491 -11.555 1.00 78.69 193 VAL A CA 1
ATOM 1463 C C . VAL A 1 193 ? 19.800 0.848 -10.839 1.00 78.69 193 VAL A C 1
ATOM 1465 O O . VAL A 1 193 ? 18.944 0.965 -9.960 1.00 78.69 193 VAL A O 1
ATOM 1468 N N . LEU A 1 194 ? 20.568 1.866 -11.239 1.00 78.94 194 LEU A N 1
ATOM 1469 C CA . LEU A 1 194 ? 20.552 3.195 -10.625 1.00 78.94 194 LEU A CA 1
ATOM 1470 C C . LEU A 1 194 ? 19.162 3.822 -10.684 1.00 78.94 194 LEU A C 1
ATOM 1472 O O . LEU A 1 194 ? 18.655 4.292 -9.668 1.00 78.94 194 LEU A O 1
ATOM 1476 N N . ILE A 1 195 ? 18.498 3.765 -11.837 1.00 76.81 195 ILE A N 1
ATOM 1477 C CA . ILE A 1 195 ? 17.162 4.346 -11.999 1.00 76.81 195 ILE A CA 1
ATOM 1478 C C . ILE A 1 195 ? 16.119 3.561 -11.204 1.00 76.81 195 ILE A C 1
ATOM 1480 O O . ILE A 1 195 ? 15.259 4.159 -10.555 1.00 76.81 195 ILE A O 1
ATOM 1484 N N . SER A 1 196 ? 16.220 2.234 -11.153 1.00 73.00 196 SER A N 1
ATOM 1485 C CA . SER A 1 196 ? 15.320 1.416 -10.330 1.00 73.00 196 SER A CA 1
ATOM 1486 C C . SER A 1 196 ? 15.496 1.698 -8.836 1.00 73.00 196 SER A C 1
ATOM 1488 O O . SER A 1 196 ? 14.505 1.807 -8.110 1.00 73.00 196 SER A O 1
ATOM 1490 N N . MET A 1 197 ? 16.740 1.882 -8.386 1.00 72.88 197 MET A N 1
ATOM 1491 C CA . MET A 1 197 ? 17.075 2.241 -7.010 1.00 72.88 197 MET A CA 1
ATOM 1492 C C . MET A 1 197 ? 16.591 3.653 -6.664 1.00 72.88 197 MET A C 1
ATOM 1494 O O . MET A 1 197 ? 15.922 3.838 -5.650 1.00 72.88 197 MET A O 1
ATOM 1498 N N . PHE A 1 198 ? 16.845 4.637 -7.526 1.00 74.25 198 PHE A N 1
ATOM 1499 C CA . PHE A 1 198 ? 16.433 6.026 -7.316 1.00 74.25 198 PHE A CA 1
ATOM 1500 C C . PHE A 1 198 ? 14.907 6.161 -7.279 1.00 74.25 198 PHE A C 1
ATOM 1502 O O . PHE A 1 198 ? 14.341 6.810 -6.401 1.00 74.25 198 PHE A O 1
ATOM 1509 N N . THR A 1 199 ? 14.206 5.456 -8.169 1.00 70.88 199 THR A N 1
ATOM 1510 C CA . THR A 1 199 ? 12.737 5.458 -8.171 1.00 70.88 199 THR A CA 1
ATOM 1511 C C . THR A 1 199 ? 12.153 4.753 -6.945 1.00 70.88 199 THR A C 1
ATOM 1513 O O . THR A 1 199 ? 11.050 5.078 -6.498 1.00 70.88 199 THR A O 1
ATOM 1516 N N . ALA A 1 200 ? 12.861 3.771 -6.389 1.00 69.62 200 ALA A N 1
ATOM 1517 C CA . ALA A 1 200 ? 12.466 3.130 -5.145 1.00 69.62 200 ALA A CA 1
ATOM 1518 C C . ALA A 1 200 ? 12.751 3.997 -3.914 1.00 69.62 200 ALA A C 1
ATOM 1520 O O . ALA A 1 200 ? 11.928 4.000 -3.009 1.00 69.62 200 ALA A O 1
ATOM 1521 N N . LEU A 1 201 ? 13.839 4.776 -3.907 1.00 68.62 201 LEU A N 1
ATOM 1522 C CA . LEU A 1 201 ? 14.117 5.788 -2.874 1.00 68.62 201 LEU A CA 1
ATOM 1523 C C . LEU A 1 201 ? 13.018 6.850 -2.839 1.00 68.62 201 LEU A C 1
ATOM 1525 O O . LEU A 1 201 ? 12.549 7.221 -1.771 1.00 68.62 201 LEU A O 1
ATOM 1529 N N . LEU A 1 202 ? 12.546 7.274 -4.011 1.00 67.50 202 LEU A N 1
ATOM 1530 C CA . LEU A 1 202 ? 11.441 8.227 -4.136 1.00 67.50 202 LEU A CA 1
ATOM 1531 C C . LEU A 1 202 ? 10.067 7.625 -3.796 1.00 67.50 202 LEU A C 1
ATOM 1533 O O . LEU A 1 202 ? 9.113 8.355 -3.538 1.00 67.50 202 LEU A O 1
ATOM 1537 N N . SER A 1 203 ? 9.928 6.297 -3.820 1.00 64.12 203 SER A N 1
ATOM 1538 C CA . SER A 1 203 ? 8.699 5.611 -3.418 1.00 64.12 203 SER A CA 1
ATOM 1539 C C . SER A 1 203 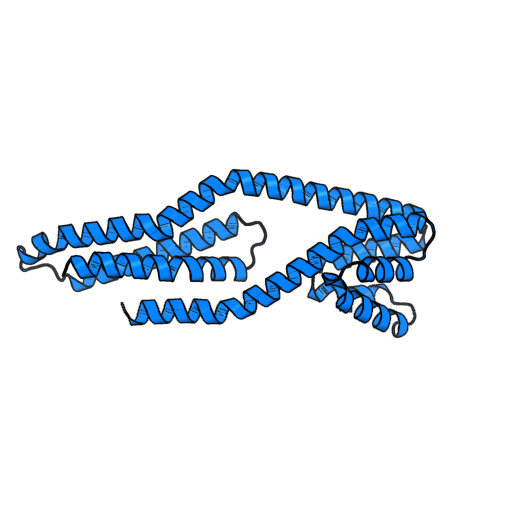? 8.840 5.144 -1.973 1.00 64.12 203 SER A C 1
ATOM 1541 O O . SER A 1 203 ? 9.275 4.026 -1.737 1.00 64.12 203 SER A O 1
ATOM 1543 N N . ASP A 1 204 ? 8.410 5.999 -1.042 1.00 53.53 204 ASP A N 1
ATOM 1544 C CA . ASP A 1 204 ? 8.428 5.954 0.443 1.00 53.53 204 ASP A CA 1
ATOM 1545 C C . ASP A 1 204 ? 8.161 4.597 1.155 1.00 53.53 204 ASP A C 1
ATOM 1547 O O . ASP A 1 204 ? 8.270 4.475 2.369 1.00 53.53 204 ASP A O 1
ATOM 1551 N N . ARG A 1 205 ? 7.839 3.521 0.431 1.00 57.50 205 ARG A N 1
ATOM 1552 C CA . ARG A 1 205 ? 7.962 2.147 0.931 1.00 57.50 205 ARG A CA 1
ATOM 1553 C C . ARG A 1 205 ? 9.183 1.501 0.293 1.00 57.50 205 ARG A C 1
ATOM 1555 O O . ARG A 1 205 ? 9.054 0.834 -0.739 1.00 57.50 205 ARG A O 1
ATOM 1562 N N . PHE A 1 206 ? 10.335 1.660 0.947 1.00 51.03 206 PHE A N 1
ATOM 1563 C CA . PHE A 1 206 ? 11.587 0.975 0.622 1.00 51.03 206 PHE A CA 1
ATOM 1564 C C . PHE A 1 206 ? 11.448 -0.539 0.860 1.00 51.03 206 PHE A C 1
ATOM 1566 O O . PHE A 1 206 ? 11.986 -1.122 1.795 1.00 51.03 206 PHE A O 1
ATOM 1573 N N . ARG A 1 207 ? 10.646 -1.202 0.027 1.00 59.09 207 ARG A N 1
ATOM 1574 C CA . ARG A 1 207 ? 10.616 -2.654 -0.091 1.00 59.09 207 ARG A CA 1
ATOM 1575 C C . ARG A 1 207 ? 11.405 -3.014 -1.326 1.00 59.09 207 ARG A C 1
ATOM 1577 O O . ARG A 1 207 ? 11.049 -2.598 -2.428 1.00 59.09 207 ARG A O 1
ATOM 1584 N N . ALA A 1 208 ? 12.421 -3.852 -1.132 1.00 57.69 208 ALA A N 1
ATOM 1585 C CA . ALA A 1 208 ? 13.224 -4.428 -2.205 1.00 57.69 208 ALA A CA 1
ATOM 1586 C C . ALA A 1 208 ? 12.347 -4.987 -3.341 1.00 57.69 208 ALA A C 1
ATOM 1588 O O . ALA A 1 208 ? 12.681 -4.847 -4.507 1.00 57.69 208 ALA A O 1
ATOM 1589 N N . ILE A 1 209 ? 11.157 -5.502 -3.019 1.00 63.03 209 ILE A N 1
ATOM 1590 C CA . ILE A 1 209 ? 10.171 -6.011 -3.983 1.00 63.03 209 ILE A CA 1
ATOM 1591 C C . ILE A 1 209 ? 9.740 -4.948 -5.013 1.00 63.03 209 ILE A C 1
ATOM 1593 O O . ILE A 1 209 ? 9.606 -5.266 -6.192 1.00 63.03 209 ILE A O 1
ATOM 1597 N N . ASN A 1 210 ? 9.560 -3.684 -4.614 1.00 64.94 210 ASN A N 1
ATOM 1598 C CA . ASN A 1 210 ? 9.192 -2.606 -5.541 1.00 64.94 210 ASN A CA 1
ATOM 1599 C C . ASN A 1 210 ? 10.366 -2.192 -6.441 1.00 64.94 210 ASN A C 1
ATOM 1601 O O . ASN A 1 210 ? 10.146 -1.891 -7.615 1.00 64.94 210 ASN A O 1
ATOM 1605 N N . VAL A 1 211 ? 11.594 -2.214 -5.904 1.00 63.88 211 VAL A N 1
ATOM 1606 C CA . VAL A 1 211 ? 12.839 -1.984 -6.661 1.00 63.88 211 VAL A CA 1
ATOM 1607 C C . VAL A 1 211 ? 12.987 -3.067 -7.726 1.00 63.88 211 VAL A C 1
ATOM 1609 O O . VAL A 1 211 ? 13.130 -2.766 -8.906 1.00 63.88 211 VAL A O 1
ATOM 1612 N N . ILE A 1 212 ? 12.886 -4.330 -7.301 1.00 65.88 212 ILE A N 1
ATOM 1613 C CA . ILE A 1 212 ? 13.069 -5.513 -8.140 1.00 65.88 212 ILE A CA 1
ATOM 1614 C C . ILE A 1 212 ? 11.994 -5.564 -9.227 1.00 65.88 212 ILE A C 1
ATOM 1616 O O . ILE A 1 212 ? 12.310 -5.842 -10.377 1.00 65.88 212 ILE A O 1
ATOM 1620 N N . ASN A 1 213 ? 10.740 -5.240 -8.906 1.00 67.94 213 ASN A N 1
ATOM 1621 C CA . ASN A 1 213 ? 9.665 -5.206 -9.896 1.00 67.94 213 ASN A CA 1
ATOM 1622 C C . ASN A 1 213 ? 9.899 -4.129 -10.967 1.00 67.94 213 ASN A C 1
ATOM 1624 O O . ASN A 1 213 ? 9.746 -4.396 -12.154 1.00 67.94 213 ASN A O 1
ATOM 1628 N N . ARG A 1 214 ? 10.312 -2.919 -10.569 1.00 67.06 214 ARG A N 1
ATOM 1629 C CA . ARG A 1 214 ? 10.618 -1.852 -11.534 1.00 67.06 214 ARG A CA 1
ATOM 1630 C C . ARG A 1 214 ? 11.831 -2.191 -12.392 1.00 67.06 214 ARG A C 1
ATOM 1632 O O . ARG A 1 214 ? 11.752 -2.075 -13.613 1.00 67.06 214 ARG A O 1
ATOM 1639 N N . PHE A 1 215 ? 12.889 -2.700 -11.773 1.00 66.19 215 PHE A N 1
ATOM 1640 C CA . PHE A 1 215 ? 14.068 -3.198 -12.472 1.00 66.19 215 PHE A CA 1
ATOM 1641 C C . PHE A 1 215 ? 13.706 -4.271 -13.501 1.00 66.19 215 PHE A C 1
ATOM 1643 O O . PHE A 1 215 ? 14.072 -4.165 -14.670 1.00 66.19 215 PHE A O 1
ATOM 1650 N N . ALA A 1 216 ? 12.890 -5.244 -13.096 1.00 63.91 216 ALA A N 1
ATOM 1651 C CA . ALA A 1 216 ? 12.427 -6.315 -13.963 1.00 63.91 216 ALA A CA 1
ATOM 1652 C C . ALA A 1 216 ? 11.520 -5.834 -15.108 1.00 63.91 216 ALA A C 1
ATOM 1654 O O . ALA A 1 216 ? 11.427 -6.520 -16.119 1.00 63.91 216 ALA A O 1
ATOM 1655 N N . THR A 1 217 ? 10.863 -4.674 -14.987 1.00 68.94 217 THR A N 1
ATOM 1656 C CA . THR A 1 217 ? 10.075 -4.083 -16.087 1.00 68.94 217 THR A CA 1
ATOM 1657 C C . THR A 1 217 ? 10.902 -3.233 -17.050 1.00 68.94 217 THR A C 1
ATOM 1659 O O . THR A 1 217 ? 10.643 -3.253 -18.249 1.00 68.94 217 THR A O 1
ATOM 1662 N N . VAL A 1 218 ? 11.893 -2.488 -16.549 1.00 71.56 218 VAL A N 1
ATOM 1663 C CA . VAL A 1 218 ? 12.672 -1.529 -17.351 1.00 71.56 218 VAL A CA 1
ATOM 1664 C C . VAL A 1 218 ? 13.785 -2.226 -18.135 1.00 71.56 218 VAL A C 1
ATOM 1666 O O . VAL A 1 218 ? 14.011 -1.906 -19.299 1.00 71.56 218 VAL A O 1
ATOM 1669 N N . LEU A 1 219 ? 14.447 -3.212 -17.524 1.00 72.00 219 LEU A N 1
ATOM 1670 C CA . LEU A 1 219 ? 15.605 -3.892 -18.102 1.00 72.00 219 LEU A CA 1
ATOM 1671 C C . LEU A 1 219 ? 15.322 -4.722 -19.373 1.00 72.00 219 LEU A C 1
ATOM 1673 O O . LEU A 1 219 ? 16.118 -4.637 -20.307 1.00 72.00 219 LEU A O 1
ATOM 1677 N N . PRO A 1 220 ? 14.237 -5.515 -19.487 1.00 73.38 220 PRO A N 1
ATOM 1678 C CA . PRO A 1 220 ? 13.972 -6.236 -20.732 1.00 73.38 220 PRO A CA 1
ATOM 1679 C C . PRO A 1 220 ? 13.631 -5.279 -21.881 1.00 73.38 220 PRO A C 1
ATOM 1681 O O . PRO A 1 220 ? 14.038 -5.526 -23.014 1.00 73.38 220 PRO A O 1
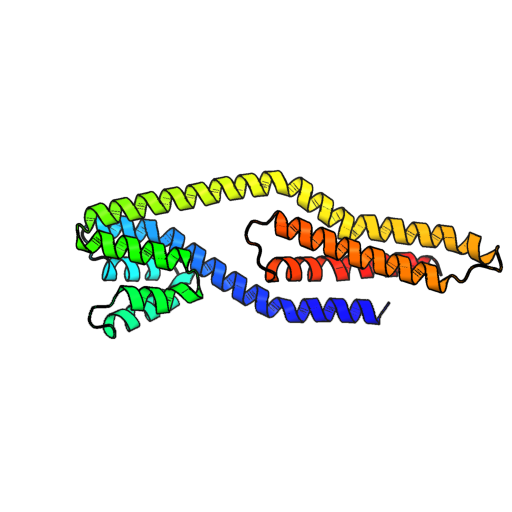ATOM 1684 N N . LEU A 1 221 ? 12.939 -4.166 -21.602 1.00 76.12 221 LEU A N 1
ATOM 1685 C CA . LEU A 1 221 ? 12.588 -3.179 -22.626 1.00 76.12 221 LEU A CA 1
ATOM 1686 C C . LEU A 1 221 ? 13.839 -2.489 -23.185 1.00 76.12 221 LEU A C 1
ATOM 1688 O O . LEU A 1 221 ? 14.008 -2.417 -24.403 1.00 76.12 221 LEU A O 1
ATOM 1692 N N . SER A 1 222 ? 14.742 -2.050 -22.304 1.00 72.25 222 SER A N 1
ATOM 1693 C CA . SER A 1 222 ? 15.995 -1.411 -22.712 1.00 72.25 222 SER A CA 1
ATOM 1694 C C . SER A 1 222 ? 16.903 -2.363 -23.493 1.00 72.25 222 SER A C 1
ATOM 1696 O O . SER A 1 222 ? 17.488 -1.965 -24.500 1.00 72.25 222 SER A O 1
ATOM 1698 N N . MET A 1 223 ? 16.969 -3.637 -23.092 1.00 73.44 223 MET A N 1
ATOM 1699 C CA . MET A 1 223 ? 17.739 -4.668 -23.795 1.00 73.44 223 MET A CA 1
ATOM 1700 C C . MET A 1 223 ? 17.196 -4.972 -25.194 1.00 73.44 223 MET A C 1
ATOM 1702 O O . MET A 1 223 ? 17.984 -5.154 -26.121 1.00 73.44 223 MET A O 1
ATOM 1706 N N . VAL A 1 224 ? 15.871 -5.003 -25.372 1.00 77.81 224 VAL A N 1
ATOM 1707 C CA . VAL A 1 224 ? 15.251 -5.187 -26.695 1.00 77.81 224 VAL A CA 1
ATOM 1708 C C . VAL A 1 224 ? 15.562 -4.002 -27.607 1.00 77.81 224 VAL A C 1
ATOM 1710 O O . VAL A 1 224 ? 15.971 -4.211 -28.745 1.00 77.81 224 VAL A O 1
ATOM 1713 N N . ILE A 1 225 ? 15.429 -2.769 -27.111 1.00 78.31 225 ILE A N 1
ATOM 1714 C CA . ILE A 1 225 ? 15.704 -1.558 -27.901 1.00 78.31 225 ILE A CA 1
ATOM 1715 C C . ILE A 1 225 ? 17.174 -1.508 -28.326 1.00 78.31 225 ILE A C 1
ATOM 1717 O O . ILE A 1 225 ? 17.468 -1.297 -29.501 1.00 78.31 225 ILE A O 1
ATOM 1721 N N . LEU A 1 226 ? 18.097 -1.788 -27.402 1.00 72.44 226 LEU A N 1
ATOM 1722 C CA . LEU A 1 226 ? 19.523 -1.853 -27.712 1.00 72.44 226 LEU A CA 1
ATOM 1723 C C . LEU A 1 226 ? 19.833 -2.958 -28.738 1.00 72.44 226 LEU A C 1
ATOM 1725 O O . LEU A 1 226 ? 20.645 -2.752 -29.640 1.00 72.44 226 LEU A O 1
ATOM 1729 N N . PHE A 1 227 ? 19.189 -4.125 -28.630 1.00 76.88 227 PHE A N 1
ATOM 1730 C CA . PHE A 1 227 ? 19.375 -5.217 -29.587 1.00 76.88 227 PHE A CA 1
ATOM 1731 C C . PHE A 1 227 ? 18.883 -4.840 -30.986 1.00 76.88 227 PHE A C 1
ATOM 1733 O O . PHE A 1 227 ? 19.604 -5.057 -31.952 1.00 76.88 227 PHE A O 1
ATOM 1740 N N . VAL A 1 228 ? 17.706 -4.218 -31.102 1.00 79.12 228 VAL A N 1
ATOM 1741 C CA . VAL A 1 228 ? 17.177 -3.761 -32.395 1.00 79.12 228 VAL A CA 1
ATOM 1742 C C . VAL A 1 228 ? 18.121 -2.737 -33.023 1.00 79.12 228 VAL A C 1
ATOM 1744 O O . VAL A 1 228 ? 18.550 -2.930 -34.157 1.00 79.12 228 VAL A O 1
ATOM 1747 N N . CYS A 1 229 ? 18.531 -1.705 -32.281 1.00 72.75 229 CYS A N 1
ATOM 1748 C CA . CYS A 1 229 ? 19.444 -0.686 -32.804 1.00 72.75 229 CYS A CA 1
ATOM 1749 C C . CYS A 1 229 ? 20.820 -1.254 -33.188 1.00 72.75 229 CYS A C 1
ATOM 1751 O O . CYS A 1 229 ? 21.361 -0.885 -34.225 1.00 72.75 229 CYS A O 1
ATOM 1753 N N . SER A 1 230 ? 21.376 -2.176 -32.396 1.00 69.12 230 SER A N 1
ATOM 1754 C CA . SER A 1 230 ? 22.665 -2.809 -32.717 1.00 69.12 230 SER A CA 1
ATOM 1755 C C . SER A 1 230 ? 22.576 -3.818 -33.864 1.00 69.12 230 SER A C 1
ATOM 1757 O O . SER A 1 230 ? 23.534 -3.944 -34.614 1.00 69.12 230 SER A O 1
ATOM 1759 N N . SER A 1 231 ? 21.437 -4.487 -34.063 1.00 69.25 231 SER A N 1
ATOM 1760 C CA . SER A 1 231 ? 21.234 -5.405 -35.195 1.00 69.25 231 SER A CA 1
ATOM 1761 C C . SER A 1 231 ? 21.134 -4.702 -36.550 1.00 69.25 231 SER A C 1
ATOM 1763 O O . SER A 1 231 ? 21.435 -5.314 -37.562 1.00 69.25 231 SER A O 1
ATOM 1765 N N . ILE A 1 232 ? 20.744 -3.423 -36.569 1.00 68.88 232 ILE A N 1
ATOM 1766 C CA . ILE A 1 232 ? 20.726 -2.591 -37.785 1.00 68.88 232 ILE A CA 1
ATOM 1767 C C . ILE A 1 232 ? 22.142 -2.065 -38.109 1.00 68.88 232 ILE A C 1
ATOM 1769 O O . ILE A 1 232 ? 22.402 -1.621 -39.223 1.00 68.88 232 ILE A O 1
ATOM 1773 N N . ALA A 1 233 ? 23.060 -2.094 -37.134 1.00 55.72 233 ALA A N 1
ATOM 1774 C CA . ALA A 1 233 ? 24.444 -1.630 -37.264 1.00 55.72 233 ALA A CA 1
ATOM 1775 C C . ALA A 1 233 ? 25.402 -2.654 -37.903 1.00 55.72 233 ALA A C 1
ATOM 1777 O O . ALA A 1 233 ? 26.520 -2.283 -38.270 1.00 55.72 233 ALA A O 1
ATOM 1778 N N . ILE A 1 234 ? 24.998 -3.928 -37.914 1.00 51.44 234 ILE A N 1
ATOM 1779 C CA . ILE A 1 234 ? 25.752 -5.098 -38.391 1.00 51.44 234 ILE A CA 1
ATOM 1780 C C . ILE A 1 234 ? 25.239 -5.453 -39.783 1.00 51.44 234 ILE A C 1
ATOM 1782 O O . ILE A 1 234 ? 26.089 -5.720 -40.658 1.00 51.44 234 ILE A O 1
#